Protein AF-A0A7W2MLP8-F1 (afdb_monomer_lite)

Sequence (249 aa):
MSGKGMLGFAVLVLILAALSYGAYFGLFLDLPLSDDPNSWGQLGSFMGGVLGPFFSLISIALLIKSLTLQNKANVNMFNELERNKKGDVVRRFDSKFFNLIDSQKVSFANFSLDFTFDEGGIETFKSSKAISSLEDVLSSLDGLDNAKNYKGELIKRLDDDDDIFSLVRVFYVIVKLICDAFPDDDEEHSKLRKEYIVTLVNFTDYSMVRLMLITMRYGNYASSRYLNGNKDFKEVMKDLKLQDYYDSI

Foldseek 3Di:
DPPVVVVVVVVVVVVVVVVVVCCCCVPVVVDDDDPDVVVVVVVCVVCCVVVVVVVVVVVVVVVVVVVVVVVVVVVVVVVVVVVVVVVVLVVVLVVVLVVLLVVLVVLLQAFWWWDQDPVRDIDIDGRLRRLVVLVVVLVVLPPDDPSLQVNLVVVVVRCPVVRLVVSLVSLLVSLVSLCVSQDPPDPVSLVSSLVSLLVSCVSDDVSSVLSLLSCLRRNDDPSSVVCVVDPSNVVSCVVVVVVVVSVVD

pLDDT: mean 88.23, std 8.82, range [50.88, 97.5]

Structure (mmCIF, N/CA/C/O backbone):
data_AF-A0A7W2MLP8-F1
#
_entry.id   AF-A0A7W2MLP8-F1
#
loop_
_atom_site.group_PDB
_atom_site.id
_atom_site.type_symbol
_atom_site.label_atom_id
_atom_site.label_alt_id
_atom_site.label_comp_id
_atom_site.label_asym_id
_atom_site.label_entity_id
_atom_site.label_seq_id
_atom_site.pdbx_PDB_ins_code
_atom_site.Cartn_x
_atom_site.Cartn_y
_atom_site.Cartn_z
_atom_site.occupancy
_atom_site.B_iso_or_equiv
_atom_site.auth_seq_id
_atom_site.auth_comp_id
_atom_site.auth_asym_id
_atom_site.auth_atom_id
_atom_site.pdbx_PDB_model_num
ATOM 1 N N . MET A 1 1 ? 30.257 23.133 -36.250 1.00 51.16 1 MET A N 1
ATOM 2 C CA . MET A 1 1 ? 30.007 23.559 -37.647 1.00 51.16 1 MET A CA 1
ATOM 3 C C . MET A 1 1 ? 28.616 23.095 -38.042 1.00 51.16 1 MET A C 1
ATOM 5 O O . MET A 1 1 ? 28.366 21.900 -38.005 1.00 51.16 1 MET A O 1
ATOM 9 N N . SER A 1 2 ? 27.696 24.019 -38.336 1.00 50.88 2 SER A N 1
ATOM 10 C CA . SER A 1 2 ? 26.355 23.675 -38.837 1.00 50.88 2 SER A CA 1
ATOM 11 C C . SER A 1 2 ? 26.481 22.861 -40.131 1.00 50.88 2 SER A C 1
ATOM 13 O O . SER A 1 2 ? 27.337 23.184 -40.956 1.00 50.88 2 SER A O 1
ATOM 15 N N . GLY A 1 3 ? 25.653 21.828 -40.325 1.00 61.09 3 GLY A N 1
ATOM 16 C CA . GLY A 1 3 ? 25.738 20.920 -41.482 1.00 61.09 3 GLY A CA 1
ATOM 17 C C . GLY A 1 3 ? 25.746 21.633 -42.843 1.00 61.09 3 GLY A C 1
ATOM 18 O O . GLY A 1 3 ? 26.357 21.149 -43.790 1.00 61.09 3 GLY A O 1
ATOM 19 N N . LYS A 1 4 ? 25.175 22.843 -42.918 1.00 65.00 4 LYS A N 1
ATOM 20 C CA . LYS A 1 4 ? 25.196 23.705 -44.112 1.00 65.00 4 LYS A CA 1
ATOM 21 C C . LYS A 1 4 ? 26.592 24.258 -44.445 1.00 65.00 4 LYS A C 1
ATOM 23 O O . LYS A 1 4 ? 26.939 24.365 -45.616 1.00 65.00 4 LYS A O 1
ATOM 28 N N . GLY A 1 5 ? 27.409 24.569 -43.436 1.00 75.69 5 GLY A N 1
ATOM 29 C CA . GLY A 1 5 ? 28.768 25.092 -43.629 1.00 75.69 5 GLY A CA 1
ATOM 30 C C . GLY A 1 5 ? 29.756 24.03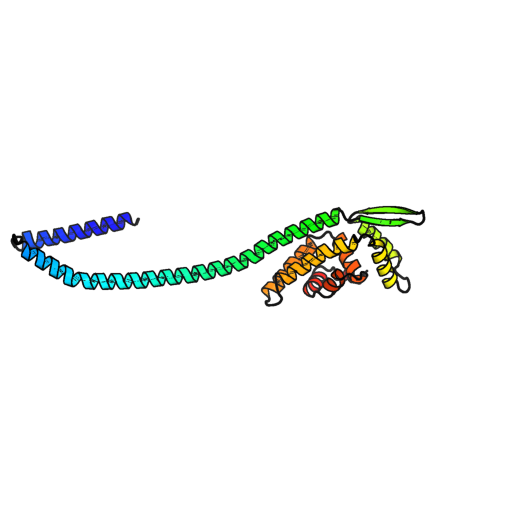3 -44.125 1.00 75.69 5 GLY A C 1
ATOM 31 O O . GLY A 1 5 ? 30.642 24.335 -44.917 1.00 75.69 5 GLY A O 1
ATOM 32 N N . MET A 1 6 ? 29.572 22.775 -43.713 1.00 69.94 6 MET A N 1
ATOM 33 C CA . MET A 1 6 ? 30.415 21.657 -44.154 1.00 69.94 6 MET A CA 1
ATOM 34 C C . MET A 1 6 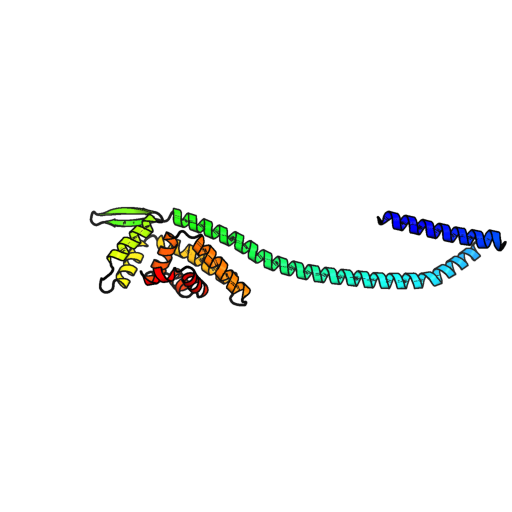? 30.150 21.287 -45.621 1.00 69.94 6 MET A C 1
ATOM 36 O O . MET A 1 6 ? 31.080 20.997 -46.368 1.00 69.94 6 MET A O 1
ATOM 40 N N . LEU A 1 7 ? 28.886 21.376 -46.044 1.00 75.94 7 LEU A N 1
ATOM 41 C CA . LEU A 1 7 ? 28.459 21.127 -47.422 1.00 75.94 7 LEU A CA 1
ATOM 42 C C . LEU A 1 7 ? 28.971 22.216 -48.378 1.00 75.94 7 LEU A C 1
ATOM 44 O O . LEU A 1 7 ? 29.514 21.898 -49.432 1.00 75.94 7 LEU A O 1
ATOM 48 N N . GLY A 1 8 ? 28.889 23.491 -47.973 1.00 85.25 8 GLY A N 1
ATOM 49 C CA . GLY A 1 8 ? 29.453 24.605 -48.745 1.00 85.25 8 GLY A CA 1
ATOM 50 C C . GLY A 1 8 ? 30.971 24.501 -48.928 1.00 85.25 8 GLY A C 1
ATOM 51 O O . GLY A 1 8 ? 31.475 24.714 -50.028 1.00 85.25 8 GLY A O 1
ATOM 52 N N . PHE A 1 9 ? 31.696 24.096 -47.880 1.00 83.81 9 PHE A N 1
ATOM 53 C CA . PHE A 1 9 ? 33.140 23.865 -47.956 1.00 83.81 9 PHE A CA 1
ATOM 54 C C . PHE A 1 9 ? 33.500 22.713 -48.908 1.00 83.81 9 PHE A C 1
ATOM 56 O O . PHE A 1 9 ? 34.403 22.857 -49.727 1.00 83.81 9 PHE A O 1
ATOM 63 N N . ALA A 1 10 ? 32.767 21.595 -48.860 1.00 81.19 10 ALA A N 1
ATOM 64 C CA . ALA A 1 10 ? 33.003 20.460 -49.754 1.00 81.19 10 ALA A CA 1
ATOM 65 C C . ALA A 1 10 ? 32.805 20.827 -51.236 1.00 81.19 10 ALA A C 1
ATOM 67 O O . ALA A 1 10 ? 33.620 20.455 -52.079 1.00 81.19 10 ALA A O 1
ATOM 68 N N . VAL A 1 11 ? 31.763 21.603 -51.552 1.00 85.69 11 VAL A N 1
ATOM 69 C CA . VAL A 1 11 ? 31.502 22.084 -52.920 1.00 85.69 11 VAL A CA 1
ATOM 70 C C . VAL A 1 11 ? 32.612 23.021 -53.400 1.00 85.69 11 VAL A C 1
ATOM 72 O O . VAL A 1 11 ? 33.088 22.873 -54.523 1.00 85.69 11 VAL A O 1
ATOM 75 N N . LEU A 1 12 ? 33.075 23.938 -52.545 1.00 88.12 12 LEU A N 1
ATOM 76 C CA . LEU A 1 12 ? 34.184 24.839 -52.867 1.00 88.12 12 LEU A CA 1
ATOM 77 C C . LEU A 1 12 ? 35.463 24.058 -53.212 1.00 88.12 12 LEU A C 1
ATOM 79 O O . LEU A 1 12 ? 36.111 24.351 -54.214 1.00 88.12 12 LEU A O 1
ATOM 83 N N . VAL A 1 13 ? 35.804 23.044 -52.411 1.00 85.62 13 VAL A N 1
ATOM 84 C CA . VAL A 1 13 ? 36.987 22.197 -52.639 1.00 85.62 13 VAL A CA 1
ATOM 85 C C . VAL A 1 13 ? 36.876 21.427 -53.957 1.00 85.62 13 VAL A C 1
ATOM 87 O O . VAL A 1 13 ? 37.851 21.367 -54.703 1.00 85.62 13 VAL A O 1
ATOM 90 N N . LEU A 1 14 ? 35.697 20.888 -54.285 1.00 83.75 14 LEU A N 1
ATOM 91 C CA . LEU A 1 14 ? 35.470 20.187 -55.555 1.00 83.75 14 LEU A CA 1
ATOM 92 C C . LEU A 1 14 ? 35.625 21.115 -56.767 1.00 83.75 14 LEU A C 1
ATOM 94 O O . LEU A 1 14 ? 36.260 20.734 -57.749 1.00 83.75 14 LEU A O 1
ATOM 98 N N . ILE A 1 15 ? 35.095 22.339 -56.688 1.00 85.25 15 ILE A N 1
ATOM 99 C CA . ILE A 1 15 ? 35.231 23.346 -57.751 1.00 85.25 15 ILE A CA 1
ATOM 100 C C . ILE A 1 15 ? 36.699 23.741 -57.928 1.00 85.25 15 ILE A C 1
ATOM 102 O O . ILE A 1 15 ? 37.191 23.780 -59.053 1.00 85.25 15 ILE A O 1
ATOM 106 N N . LEU A 1 16 ? 37.419 23.987 -56.832 1.00 85.12 16 LEU A N 1
ATOM 107 C CA . LEU A 1 16 ? 38.841 24.332 -56.880 1.00 85.12 16 LEU A CA 1
ATOM 108 C C . LEU A 1 16 ? 39.693 23.195 -57.454 1.00 85.12 16 LEU A C 1
ATOM 110 O O . LEU A 1 16 ? 40.591 23.460 -58.248 1.00 85.12 16 LEU A O 1
ATOM 114 N N . ALA A 1 17 ? 39.396 21.941 -57.109 1.00 80.25 17 ALA A N 1
ATOM 115 C CA . ALA A 1 17 ? 40.080 20.780 -57.674 1.00 80.25 17 ALA A CA 1
ATOM 116 C C . ALA A 1 17 ? 39.825 20.647 -59.185 1.00 80.25 17 ALA A C 1
ATOM 118 O O . ALA A 1 17 ? 40.768 20.451 -59.950 1.00 80.25 17 ALA A O 1
ATOM 119 N N . ALA A 1 18 ? 38.575 20.821 -59.628 1.00 79.44 18 ALA A N 1
ATOM 120 C CA . ALA A 1 18 ? 38.218 20.791 -61.045 1.00 79.44 18 ALA A CA 1
ATOM 121 C C . ALA A 1 18 ? 38.888 21.929 -61.835 1.00 79.44 18 ALA A C 1
ATOM 123 O O . ALA A 1 18 ? 39.435 21.693 -62.911 1.00 79.44 18 ALA A O 1
ATOM 124 N N . LEU A 1 19 ? 38.909 23.145 -61.280 1.00 81.19 19 LEU A N 1
ATOM 125 C CA . LEU A 1 19 ? 39.582 24.301 -61.879 1.00 81.19 19 LEU A CA 1
ATOM 126 C C . LEU A 1 19 ? 41.101 24.125 -61.921 1.00 81.19 19 LEU A C 1
ATOM 128 O O . LEU A 1 19 ? 41.719 24.453 -62.926 1.00 81.19 19 LEU A O 1
ATOM 132 N N . SER A 1 20 ? 41.706 23.585 -60.861 1.00 77.94 20 SER A N 1
ATOM 133 C CA . SER A 1 20 ? 43.145 23.312 -60.817 1.00 77.94 20 SER A CA 1
ATOM 134 C C . SER A 1 20 ? 43.549 22.257 -61.845 1.00 77.94 20 SER A C 1
ATOM 136 O O . SER A 1 20 ? 44.570 22.426 -62.508 1.00 77.94 20 SER A O 1
ATOM 138 N N . TYR A 1 21 ? 42.741 21.208 -62.015 1.00 76.88 21 TYR A N 1
ATOM 139 C CA . TYR A 1 21 ? 42.952 20.197 -63.048 1.00 76.88 21 TYR A CA 1
ATOM 140 C C . TYR A 1 21 ? 42.791 20.804 -64.449 1.00 76.88 21 TYR A C 1
ATOM 142 O O . TYR A 1 21 ? 43.685 20.679 -65.280 1.00 76.88 21 TYR A O 1
ATOM 150 N N . GLY A 1 22 ? 41.713 21.557 -64.691 1.00 73.00 22 GLY A N 1
ATOM 151 C CA . GLY A 1 22 ? 41.496 22.252 -65.964 1.00 73.00 22 GLY A CA 1
ATOM 152 C C . GLY A 1 22 ? 42.619 23.234 -66.317 1.00 73.00 22 GLY A C 1
ATOM 153 O O . GLY A 1 22 ? 43.086 23.251 -67.452 1.00 73.00 22 GLY A O 1
ATOM 154 N N . ALA A 1 23 ? 43.113 23.999 -65.341 1.00 74.94 23 ALA A N 1
ATOM 155 C CA . ALA A 1 23 ? 44.219 24.935 -65.530 1.00 74.94 23 ALA A CA 1
ATOM 156 C C . ALA A 1 23 ? 45.550 24.221 -65.813 1.00 74.94 23 ALA A C 1
ATOM 158 O O . ALA A 1 23 ? 46.303 24.665 -66.673 1.00 74.94 23 ALA A O 1
ATOM 159 N N . TYR A 1 24 ? 45.843 23.110 -65.133 1.00 76.25 24 TYR A N 1
ATOM 160 C CA . TYR A 1 24 ? 47.079 22.354 -65.349 1.00 76.25 24 TYR A CA 1
ATOM 161 C C . TYR A 1 24 ? 47.123 21.705 -66.741 1.00 76.25 24 TYR A C 1
ATOM 163 O O . TYR A 1 24 ? 48.115 21.832 -67.455 1.00 76.25 24 TYR A O 1
ATOM 171 N N . PHE A 1 25 ? 46.031 21.069 -67.166 1.00 68.94 25 PHE A N 1
ATOM 172 C CA . PHE A 1 25 ? 45.967 20.424 -68.480 1.00 68.94 25 PHE A CA 1
ATOM 173 C C . PHE A 1 25 ? 45.823 21.426 -69.637 1.00 68.94 25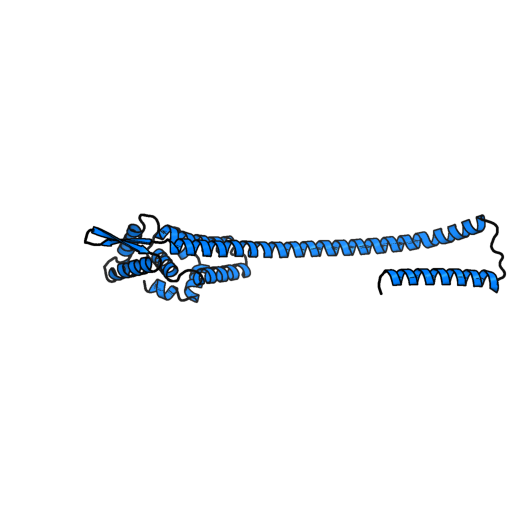 PHE A C 1
ATOM 175 O O . PHE A 1 25 ? 46.367 21.178 -70.709 1.00 68.94 25 PHE A O 1
ATOM 182 N N . GLY A 1 26 ? 45.152 22.561 -69.415 1.00 68.06 26 GLY A N 1
ATOM 183 C CA . GLY A 1 26 ? 44.952 23.592 -70.436 1.00 68.06 26 GLY A CA 1
ATOM 184 C C . GLY A 1 26 ? 46.109 24.583 -70.592 1.00 68.06 26 GLY A C 1
ATOM 185 O O . GLY A 1 26 ? 46.433 24.941 -71.714 1.00 68.06 26 GLY A O 1
ATOM 186 N N . LEU A 1 27 ? 46.740 25.036 -69.498 1.00 65.44 27 LEU A N 1
ATOM 187 C CA . LEU A 1 27 ? 47.777 26.083 -69.553 1.00 65.44 27 LEU A CA 1
ATOM 188 C C . LEU A 1 27 ? 49.210 25.540 -69.558 1.00 65.44 27 LEU A C 1
ATOM 190 O O . LEU A 1 27 ? 50.091 26.185 -70.114 1.00 65.44 27 LEU A O 1
ATOM 194 N N . PHE A 1 28 ? 49.469 24.401 -68.905 1.00 65.62 28 PHE A N 1
ATOM 195 C CA . PHE A 1 28 ? 50.832 23.861 -68.768 1.00 65.62 28 PHE A CA 1
ATOM 196 C C . PHE A 1 28 ? 51.158 22.740 -69.760 1.00 65.62 28 PHE A C 1
ATOM 198 O O . PHE A 1 28 ? 52.331 22.532 -70.059 1.00 65.62 28 PHE A O 1
ATOM 205 N N . LEU A 1 29 ? 50.151 22.012 -70.249 1.00 66.88 29 LEU A N 1
ATOM 206 C CA . LEU A 1 29 ? 50.327 20.873 -71.161 1.00 66.88 29 LEU A CA 1
ATOM 207 C C . LEU A 1 29 ? 49.892 21.167 -72.608 1.00 66.88 29 LEU A C 1
ATOM 209 O O . LEU A 1 29 ? 50.099 20.311 -73.463 1.00 66.88 29 LEU A O 1
ATOM 213 N N . ASP A 1 30 ? 49.321 22.352 -72.870 1.00 65.88 30 ASP A N 1
ATOM 214 C CA . ASP A 1 30 ? 48.886 22.848 -74.193 1.00 65.88 30 ASP A CA 1
ATOM 215 C C . ASP A 1 30 ? 48.011 21.845 -74.980 1.00 65.88 30 ASP A C 1
ATOM 217 O O . ASP A 1 30 ? 48.004 21.786 -76.211 1.00 65.88 30 ASP A O 1
ATOM 221 N N . LEU A 1 31 ? 47.272 21.005 -74.250 1.00 63.44 31 LEU A N 1
ATOM 222 C CA . LEU A 1 31 ? 46.378 20.009 -74.825 1.00 63.44 31 LEU A CA 1
ATOM 223 C C . LEU A 1 31 ? 45.076 20.703 -75.251 1.00 63.44 31 LEU A C 1
ATOM 225 O O . LEU A 1 31 ? 44.407 21.297 -74.398 1.00 63.44 31 LEU A O 1
ATOM 229 N N . PRO A 1 32 ? 44.665 20.620 -76.531 1.00 65.00 32 PRO A N 1
ATOM 230 C CA . PRO A 1 32 ? 43.378 21.159 -76.945 1.00 65.00 32 PRO A CA 1
ATOM 231 C C . PRO A 1 32 ? 42.256 20.413 -76.214 1.00 65.00 32 PRO A C 1
ATOM 233 O O . PRO A 1 32 ? 42.283 19.182 -76.109 1.00 65.00 32 PRO A O 1
ATOM 236 N N . LEU A 1 33 ? 41.251 21.146 -75.715 1.00 66.50 33 LEU A N 1
ATOM 237 C CA . LEU A 1 33 ? 40.004 20.509 -75.294 1.00 66.50 33 LEU A CA 1
ATOM 238 C C . LEU A 1 33 ? 39.459 19.732 -76.494 1.00 66.50 33 LEU A C 1
ATOM 240 O O . LEU A 1 33 ? 39.375 20.267 -77.595 1.00 66.50 33 LEU A O 1
ATOM 244 N N . SER A 1 34 ? 39.132 18.455 -76.294 1.00 69.62 34 SER A N 1
ATOM 245 C CA . SER A 1 34 ? 38.610 17.644 -77.389 1.00 69.62 34 SER A CA 1
ATOM 246 C C . SER A 1 34 ? 37.270 18.220 -77.849 1.00 69.62 34 SER A C 1
ATOM 248 O O . SER A 1 34 ? 36.322 18.259 -77.064 1.00 69.62 34 SER A O 1
ATOM 250 N N . ASP A 1 35 ? 37.198 18.642 -79.112 1.00 68.31 35 ASP A N 1
ATOM 251 C CA . ASP A 1 35 ? 35.956 19.075 -79.768 1.00 68.31 35 ASP A CA 1
ATOM 252 C C . ASP A 1 35 ? 35.032 17.891 -80.104 1.00 68.31 35 ASP A C 1
ATOM 254 O O . ASP A 1 35 ? 33.885 18.095 -80.497 1.00 68.31 35 ASP A O 1
ATOM 258 N N . ASP A 1 36 ? 35.519 16.651 -79.950 1.00 74.44 36 ASP A N 1
ATOM 259 C CA . ASP A 1 36 ? 34.751 15.428 -80.171 1.00 74.44 36 ASP A CA 1
ATOM 260 C C . ASP A 1 36 ? 34.000 15.021 -78.886 1.00 74.44 36 ASP A C 1
ATOM 262 O O . ASP A 1 36 ? 34.625 14.598 -77.901 1.00 74.44 36 ASP A O 1
ATOM 266 N N . PRO A 1 37 ? 32.653 15.082 -78.876 1.00 74.06 37 PRO A N 1
ATOM 267 C CA . PRO A 1 37 ? 31.839 14.641 -77.745 1.00 74.06 37 PRO A CA 1
ATOM 268 C C . PRO A 1 37 ? 32.092 13.181 -77.337 1.00 74.06 37 PRO A C 1
ATOM 270 O O . PRO A 1 37 ? 31.862 12.817 -76.181 1.00 74.06 37 PRO A O 1
ATOM 273 N N . ASN A 1 38 ? 32.584 12.337 -78.250 1.00 77.12 38 ASN A N 1
ATOM 274 C CA . ASN A 1 38 ? 32.863 10.928 -77.983 1.00 77.12 38 ASN A CA 1
ATOM 275 C C . ASN A 1 38 ? 34.019 10.738 -76.981 1.00 77.12 38 ASN A C 1
ATOM 277 O O . ASN A 1 38 ? 33.941 9.879 -76.102 1.00 77.12 38 ASN A O 1
ATOM 281 N N . SER A 1 39 ? 35.052 11.585 -77.038 1.00 76.38 39 SER A N 1
ATOM 282 C CA . SER A 1 39 ? 36.181 11.567 -76.090 1.00 76.38 39 SER A CA 1
ATOM 283 C C . SER A 1 39 ? 35.729 11.878 -74.660 1.00 76.38 39 SER A C 1
ATOM 285 O O . SER A 1 39 ? 36.145 11.222 -73.703 1.00 76.38 39 SER A O 1
ATOM 287 N N . TRP A 1 40 ? 34.807 12.833 -74.510 1.00 78.44 40 TRP A N 1
ATOM 288 C CA . TRP A 1 40 ? 34.178 13.154 -73.226 1.00 78.44 40 TRP A CA 1
ATOM 289 C C . TRP A 1 40 ? 33.262 12.031 -72.736 1.00 78.44 40 TRP A C 1
ATOM 291 O O . TRP A 1 40 ? 33.258 11.714 -71.544 1.00 78.44 40 TRP A O 1
ATOM 301 N N . GLY A 1 41 ? 32.545 11.373 -73.652 1.00 76.19 41 GLY A N 1
ATOM 302 C CA . GLY A 1 41 ? 31.772 10.164 -73.362 1.00 76.19 41 GLY A CA 1
ATOM 303 C C . GLY A 1 41 ? 32.638 9.015 -72.834 1.00 76.19 41 GLY A C 1
ATOM 304 O O . GLY A 1 41 ? 32.256 8.346 -71.871 1.00 76.19 41 GLY A O 1
ATOM 305 N N . GLN A 1 42 ? 33.834 8.815 -73.394 1.00 79.69 42 GLN A N 1
ATOM 306 C CA . GLN A 1 42 ? 34.787 7.791 -72.947 1.00 79.69 42 GLN A CA 1
ATOM 307 C C . GLN A 1 42 ? 35.405 8.116 -71.583 1.00 79.69 42 GLN A C 1
ATOM 309 O O . GLN A 1 42 ? 35.465 7.235 -70.724 1.00 79.69 42 GLN A O 1
ATOM 314 N N . LEU A 1 43 ? 35.791 9.373 -71.338 1.00 79.19 43 LEU A N 1
ATOM 315 C CA . LEU A 1 43 ? 36.271 9.815 -70.024 1.00 79.19 43 LEU A CA 1
ATOM 316 C C . LEU A 1 43 ? 35.191 9.633 -68.950 1.00 79.19 43 LEU A C 1
ATOM 318 O O . LEU A 1 43 ? 35.461 9.079 -67.884 1.00 79.19 43 LEU A O 1
ATOM 322 N N . GLY A 1 44 ? 33.957 10.049 -69.245 1.00 76.88 44 GLY A N 1
ATOM 323 C CA . GLY A 1 44 ? 32.807 9.841 -68.366 1.00 76.88 44 GLY A CA 1
ATOM 324 C C . GLY A 1 44 ? 32.533 8.359 -68.106 1.00 76.88 44 GLY A C 1
ATOM 325 O O . GLY A 1 44 ? 32.252 7.982 -66.970 1.00 76.88 44 GLY A O 1
ATOM 326 N N . SER A 1 45 ? 32.695 7.507 -69.121 1.00 77.81 45 SER A N 1
ATOM 327 C CA . SER A 1 45 ? 32.540 6.051 -68.994 1.00 77.81 45 SER A CA 1
ATOM 328 C C . SER A 1 45 ? 33.642 5.415 -68.144 1.00 77.81 45 SER A C 1
ATOM 330 O O . SER A 1 45 ? 33.347 4.557 -67.316 1.00 77.81 45 SER A O 1
ATOM 332 N N . PHE A 1 46 ? 34.897 5.855 -68.278 1.00 79.50 46 PHE A N 1
ATOM 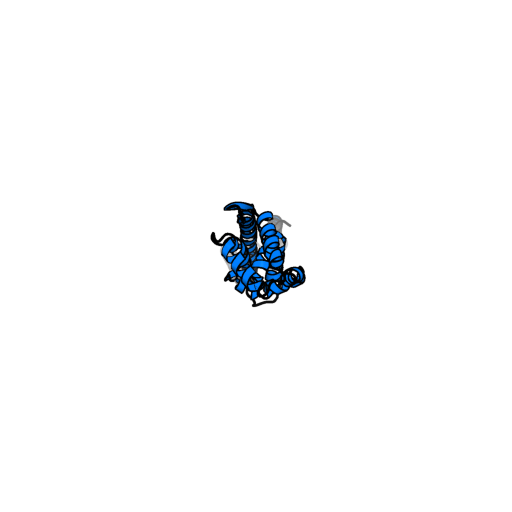333 C CA . PHE A 1 46 ? 36.010 5.398 -67.439 1.00 79.50 46 PHE A CA 1
ATOM 334 C C . PHE A 1 46 ? 35.831 5.833 -65.980 1.00 79.50 46 PHE A C 1
ATOM 336 O O . PHE A 1 46 ? 35.877 5.006 -65.068 1.00 79.50 46 PHE A O 1
ATOM 343 N N . MET A 1 47 ? 35.546 7.118 -65.758 1.00 77.31 47 MET A N 1
ATOM 344 C CA . MET A 1 47 ? 35.287 7.663 -64.426 1.00 77.31 47 MET A CA 1
ATOM 345 C C . MET A 1 47 ? 34.070 6.995 -63.782 1.00 77.31 47 MET A C 1
ATOM 347 O O . MET A 1 47 ? 34.139 6.599 -62.623 1.00 77.31 47 MET A O 1
ATOM 351 N N . GLY A 1 48 ? 32.981 6.797 -64.528 1.00 76.25 48 GLY A N 1
ATOM 352 C CA . GLY A 1 48 ? 31.792 6.083 -64.061 1.00 76.25 48 GLY A CA 1
ATOM 353 C C . GLY A 1 48 ? 32.053 4.602 -63.773 1.00 76.25 48 GLY A C 1
ATOM 354 O O . GLY A 1 48 ? 31.572 4.083 -62.767 1.00 76.25 48 GLY A O 1
ATOM 355 N N . GLY A 1 49 ? 32.862 3.936 -64.600 1.00 78.44 49 GLY A N 1
ATOM 356 C CA . GLY A 1 49 ? 33.233 2.529 -64.442 1.00 78.44 49 GLY A CA 1
ATOM 357 C C . GLY A 1 49 ? 34.135 2.257 -63.236 1.00 78.44 49 GLY A C 1
ATOM 358 O O . GLY A 1 49 ? 34.014 1.204 -62.618 1.00 78.44 49 GLY A O 1
ATOM 359 N N . VAL A 1 50 ? 34.996 3.209 -62.860 1.00 80.62 50 VAL A N 1
ATOM 360 C CA . VAL A 1 50 ? 35.875 3.097 -61.680 1.00 80.62 50 VAL A CA 1
ATOM 361 C C . VAL A 1 50 ? 35.186 3.611 -60.412 1.00 80.62 50 VAL A C 1
ATOM 363 O O . VAL A 1 50 ? 35.226 2.955 -59.369 1.00 80.62 50 VAL A O 1
ATOM 366 N N . LEU A 1 51 ? 34.519 4.767 -60.482 1.00 81.19 51 LEU A N 1
ATOM 367 C CA . LEU A 1 51 ? 33.871 5.380 -59.320 1.00 81.19 51 LEU A CA 1
ATOM 368 C C . LEU A 1 51 ? 32.570 4.678 -58.929 1.00 81.19 51 LEU A C 1
ATOM 370 O O . LEU A 1 51 ? 32.253 4.631 -57.743 1.00 81.19 51 LEU A O 1
ATOM 374 N N . GLY A 1 52 ? 31.825 4.110 -59.881 1.00 83.19 52 GLY A N 1
ATOM 375 C CA . GLY A 1 52 ? 30.573 3.398 -59.614 1.00 83.19 52 GLY A CA 1
ATOM 376 C C . GLY A 1 52 ? 30.741 2.268 -58.590 1.00 83.19 52 GLY A C 1
ATOM 377 O O . GLY A 1 52 ? 30.089 2.306 -57.542 1.00 83.19 52 GLY A O 1
ATOM 378 N N . PRO A 1 53 ? 31.657 1.306 -58.815 1.00 87.25 53 PRO A N 1
ATOM 379 C CA . PRO A 1 53 ? 31.972 0.262 -57.843 1.00 87.25 53 PRO A CA 1
ATOM 380 C C . PRO A 1 53 ? 32.434 0.817 -56.488 1.00 87.25 53 PRO A C 1
ATOM 382 O O . PRO A 1 53 ? 31.967 0.350 -55.447 1.00 87.25 53 PRO A O 1
ATOM 385 N N . PHE A 1 54 ? 33.273 1.857 -56.475 1.00 82.50 54 PHE A N 1
ATOM 386 C CA . PHE A 1 54 ? 33.758 2.476 -55.237 1.00 82.50 54 PHE A CA 1
ATOM 387 C C . PHE A 1 54 ? 32.623 3.107 -54.410 1.00 82.50 54 PHE A C 1
ATOM 389 O O . PHE A 1 54 ? 32.491 2.835 -53.213 1.00 82.50 54 PHE A O 1
ATOM 396 N N . PHE A 1 55 ? 31.743 3.885 -55.045 1.00 85.00 55 PHE A N 1
ATOM 397 C CA . PHE A 1 55 ? 30.568 4.458 -54.387 1.00 85.00 55 PHE A CA 1
ATOM 398 C C . PHE A 1 55 ? 29.555 3.393 -53.971 1.00 85.00 55 PHE A C 1
ATOM 400 O O . PHE A 1 55 ? 28.930 3.538 -52.919 1.00 85.00 55 PHE A O 1
ATOM 407 N N . SER A 1 56 ? 29.411 2.308 -54.738 1.00 86.50 56 SER A N 1
ATOM 408 C CA . SER A 1 56 ? 28.543 1.187 -54.363 1.00 86.50 56 SER A CA 1
ATOM 409 C C . SER A 1 56 ? 29.024 0.507 -53.075 1.00 86.50 56 SER A C 1
ATOM 411 O O . SER A 1 56 ? 28.221 0.264 -52.176 1.00 86.50 56 SER A O 1
ATOM 413 N N . LEU A 1 57 ? 30.340 0.314 -52.917 1.00 88.69 57 LEU A N 1
ATOM 414 C CA . LEU A 1 57 ? 30.931 -0.264 -51.711 1.00 88.69 57 LEU A CA 1
ATOM 415 C C . LEU A 1 57 ? 30.724 0.646 -50.494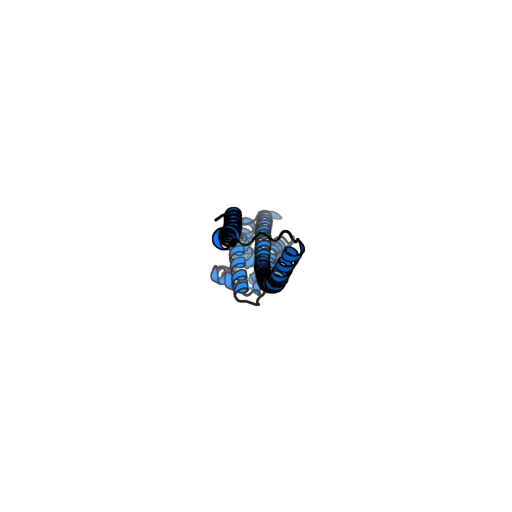 1.00 88.69 57 LEU A C 1
ATOM 417 O O . LEU A 1 57 ? 30.302 0.177 -49.436 1.00 88.69 57 LEU A O 1
ATOM 421 N N . ILE A 1 58 ? 30.964 1.953 -50.650 1.00 90.19 58 ILE A N 1
ATOM 422 C CA . ILE A 1 58 ? 30.703 2.943 -49.594 1.00 90.19 58 ILE A CA 1
ATOM 423 C C . ILE A 1 58 ? 29.219 2.947 -49.221 1.00 90.19 58 ILE A C 1
ATOM 425 O O . ILE A 1 58 ? 28.886 2.962 -48.039 1.00 90.19 58 ILE A O 1
ATOM 429 N N . SER A 1 59 ? 28.328 2.892 -50.211 1.00 93.56 59 SER A N 1
ATOM 430 C CA . SER A 1 59 ? 26.880 2.877 -49.987 1.00 93.56 59 SER A CA 1
ATOM 431 C C . SER A 1 59 ? 26.454 1.654 -49.181 1.00 93.56 59 SER A C 1
ATOM 433 O O . SER A 1 59 ? 25.720 1.795 -48.206 1.00 93.56 59 SER A O 1
ATOM 435 N N . ILE A 1 60 ? 26.971 0.468 -49.518 1.00 94.88 60 ILE A N 1
ATOM 436 C CA . ILE A 1 60 ? 26.717 -0.766 -48.763 1.00 94.88 60 ILE A CA 1
ATOM 437 C C . ILE A 1 60 ? 27.267 -0.644 -47.335 1.00 94.88 60 ILE A C 1
ATOM 439 O O . ILE A 1 60 ? 26.554 -0.952 -46.383 1.00 94.88 60 ILE A O 1
ATOM 443 N N . ALA A 1 61 ? 28.491 -0.139 -47.154 1.00 92.75 61 ALA A N 1
ATOM 444 C CA . ALA A 1 61 ? 29.084 0.046 -45.827 1.00 92.75 61 ALA A CA 1
ATOM 445 C C . ALA A 1 61 ? 28.274 1.024 -44.953 1.00 92.75 61 ALA A C 1
ATOM 447 O O . ALA A 1 61 ? 28.033 0.762 -43.771 1.00 92.75 61 ALA A O 1
ATOM 448 N N . LEU A 1 62 ? 27.808 2.134 -45.534 1.00 92.94 62 LEU A N 1
ATOM 449 C CA . LEU A 1 62 ? 26.938 3.098 -44.860 1.00 92.94 62 LEU A CA 1
ATOM 450 C C . LEU A 1 62 ? 25.574 2.494 -44.526 1.00 92.94 62 LEU A C 1
ATOM 452 O O . LEU A 1 62 ? 25.059 2.735 -43.434 1.00 92.94 62 LEU A O 1
ATOM 456 N N . LEU A 1 63 ? 25.011 1.683 -45.421 1.00 95.62 63 LEU A N 1
ATOM 457 C CA . LEU A 1 63 ?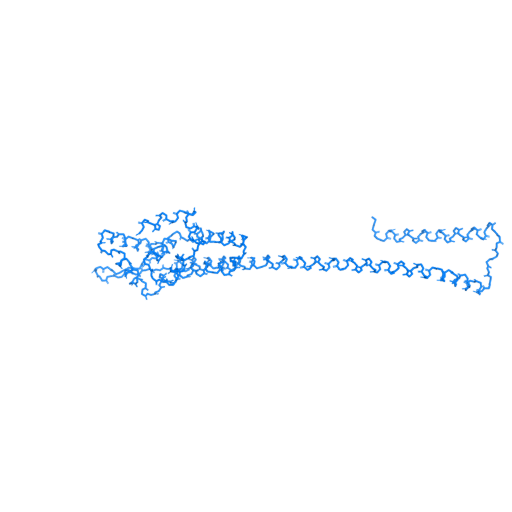 23.739 0.999 -45.204 1.00 95.62 63 LEU A CA 1
ATOM 458 C C . LEU A 1 63 ? 23.849 -0.023 -44.069 1.00 95.62 63 LEU A C 1
ATOM 460 O O . LEU A 1 63 ? 23.012 -0.011 -43.169 1.00 95.62 63 LEU A O 1
ATOM 464 N N . ILE A 1 64 ? 24.915 -0.827 -44.037 1.00 95.12 64 ILE A N 1
ATOM 465 C CA . ILE A 1 64 ? 25.200 -1.761 -42.935 1.00 95.12 64 ILE A CA 1
ATOM 466 C C . ILE A 1 64 ? 25.334 -1.001 -41.610 1.00 95.12 64 ILE A C 1
ATOM 468 O O . ILE A 1 64 ? 24.738 -1.391 -40.601 1.00 95.12 64 ILE A O 1
ATOM 472 N N . LYS A 1 65 ? 26.076 0.116 -41.596 1.00 94.62 65 LYS A N 1
ATOM 473 C CA . LYS A 1 65 ? 26.235 0.952 -40.396 1.00 94.62 65 LYS A CA 1
ATOM 474 C C . LYS A 1 65 ? 24.904 1.552 -39.939 1.00 94.62 65 LYS A C 1
ATOM 476 O O . LYS A 1 65 ? 24.614 1.541 -38.745 1.00 94.62 65 LYS A O 1
ATOM 481 N N . SER A 1 66 ? 24.096 2.044 -40.875 1.00 95.69 66 SER A N 1
ATOM 482 C CA . SER A 1 66 ? 22.758 2.578 -40.607 1.00 95.69 66 SER A CA 1
ATOM 483 C C . SER A 1 66 ? 21.850 1.507 -40.005 1.00 95.69 66 SER A C 1
ATOM 485 O O . SER A 1 66 ? 21.275 1.728 -38.943 1.00 95.69 66 SER A O 1
ATOM 487 N N . LEU A 1 67 ? 21.806 0.315 -40.607 1.00 96.12 67 LEU A N 1
ATOM 488 C CA . LEU A 1 67 ? 21.024 -0.817 -40.110 1.00 96.12 67 LEU A CA 1
ATOM 489 C C . LEU A 1 67 ? 21.461 -1.228 -38.699 1.00 96.12 67 LEU A C 1
ATOM 491 O O . LEU A 1 67 ? 20.631 -1.460 -37.826 1.00 96.12 67 LEU A O 1
ATOM 495 N N . THR A 1 68 ? 22.770 -1.254 -38.447 1.00 96.12 68 THR A N 1
ATOM 496 C CA . THR A 1 68 ? 23.321 -1.571 -37.122 1.00 96.12 68 THR A CA 1
ATOM 497 C C . THR A 1 68 ? 22.891 -0.544 -36.073 1.00 96.12 68 THR A C 1
ATOM 499 O O . THR A 1 68 ? 22.476 -0.916 -34.975 1.00 96.12 68 THR A O 1
ATOM 502 N N . LEU A 1 69 ? 22.949 0.751 -36.402 1.00 95.31 69 LEU A N 1
ATOM 503 C CA . LEU A 1 69 ? 22.501 1.824 -35.510 1.00 95.31 69 LEU A CA 1
ATOM 504 C C . LEU A 1 69 ? 20.994 1.755 -35.245 1.00 95.31 69 LEU A C 1
ATOM 506 O O . LEU A 1 69 ? 20.582 1.906 -34.097 1.00 95.31 69 LEU A O 1
ATOM 510 N N . GLN A 1 70 ? 20.191 1.482 -36.274 1.00 95.19 70 GLN A N 1
ATOM 511 C CA . GLN A 1 70 ? 18.742 1.311 -36.144 1.00 95.19 70 GLN A CA 1
ATOM 512 C C . GLN A 1 70 ? 18.397 0.117 -35.250 1.00 95.19 70 GLN A C 1
ATOM 514 O O . GLN A 1 70 ? 17.599 0.254 -34.327 1.00 95.19 70 GLN A O 1
ATOM 519 N N . ASN A 1 71 ? 19.059 -1.026 -35.446 1.00 96.75 71 ASN A N 1
ATOM 520 C CA . ASN A 1 71 ? 18.872 -2.200 -34.594 1.00 96.75 71 ASN A CA 1
ATOM 521 C C . ASN A 1 71 ? 19.222 -1.899 -33.133 1.00 96.75 71 ASN A C 1
ATOM 523 O O . ASN A 1 71 ? 18.460 -2.244 -32.232 1.00 96.75 71 ASN A O 1
ATOM 527 N N . LYS A 1 72 ? 20.336 -1.199 -32.887 1.00 96.81 72 LYS A N 1
ATOM 528 C CA . LYS A 1 72 ? 20.722 -0.786 -31.532 1.00 96.81 72 LYS A CA 1
ATOM 529 C C . LYS A 1 72 ? 19.697 0.164 -30.903 1.00 96.81 72 LYS A C 1
ATOM 531 O O . LYS A 1 72 ? 19.365 0.002 -29.732 1.00 96.81 72 LYS A O 1
ATOM 536 N N . ALA A 1 73 ? 19.187 1.130 -31.667 1.00 94.88 73 ALA A N 1
ATOM 537 C CA . ALA A 1 73 ? 18.149 2.046 -31.202 1.00 94.88 73 ALA A CA 1
ATOM 538 C C . ALA A 1 73 ? 16.854 1.301 -30.844 1.00 94.88 73 ALA A C 1
ATOM 540 O O . ALA A 1 73 ? 16.289 1.555 -29.785 1.00 94.88 73 ALA A O 1
ATOM 541 N N . ASN A 1 74 ? 16.438 0.330 -31.662 1.00 94.81 74 ASN A N 1
ATOM 542 C CA . ASN A 1 74 ? 15.256 -0.493 -31.399 1.00 94.81 74 ASN A CA 1
ATOM 543 C C . ASN A 1 74 ? 15.389 -1.308 -30.108 1.00 94.81 74 ASN A C 1
ATOM 545 O O . ASN A 1 74 ? 14.463 -1.327 -29.301 1.00 94.81 74 ASN A O 1
ATOM 549 N N . VAL A 1 75 ? 16.544 -1.946 -29.884 1.00 95.94 75 VAL A N 1
ATOM 550 C CA . VAL A 1 75 ? 16.810 -2.701 -28.646 1.00 95.94 75 VAL A CA 1
ATOM 551 C C . VAL A 1 75 ? 16.774 -1.780 -27.426 1.00 95.94 75 VAL A C 1
ATOM 553 O O . VAL A 1 75 ? 16.132 -2.101 -26.429 1.00 95.94 75 VAL A O 1
ATOM 556 N N . ASN A 1 76 ? 17.415 -0.613 -27.506 1.00 94.94 76 ASN A N 1
ATOM 557 C CA . ASN A 1 76 ? 17.390 0.357 -26.412 1.00 94.94 76 ASN A CA 1
ATOM 558 C C . ASN A 1 76 ? 15.966 0.848 -26.119 1.00 94.94 76 ASN A C 1
ATOM 560 O O . ASN A 1 76 ? 15.561 0.867 -24.961 1.00 94.94 76 ASN A O 1
ATOM 564 N N . MET A 1 77 ? 15.195 1.174 -27.159 1.00 94.31 77 MET A N 1
ATOM 565 C CA . MET A 1 77 ? 13.806 1.611 -27.026 1.00 94.31 77 MET A CA 1
ATOM 566 C C . MET A 1 77 ? 12.934 0.527 -26.386 1.00 94.31 77 MET A C 1
ATOM 568 O O . MET A 1 77 ? 12.115 0.827 -25.522 1.00 94.31 77 MET A O 1
ATOM 572 N N . PHE A 1 78 ? 13.131 -0.740 -26.757 1.00 93.06 78 PHE A N 1
ATOM 573 C CA . PHE A 1 78 ? 12.434 -1.859 -26.126 1.00 93.06 78 PHE A CA 1
ATOM 574 C C . PHE A 1 78 ? 12.751 -1.956 -24.625 1.00 93.06 78 PHE A C 1
ATOM 576 O O . PHE A 1 78 ? 11.835 -2.035 -23.808 1.00 93.06 78 PHE A O 1
ATOM 583 N N . ASN A 1 79 ? 14.030 -1.861 -24.253 1.00 93.56 79 ASN A N 1
ATOM 584 C CA . ASN A 1 79 ? 14.456 -1.897 -22.851 1.00 93.56 79 ASN A CA 1
ATOM 585 C C . ASN A 1 79 ? 13.901 -0.709 -22.041 1.00 93.56 79 ASN A C 1
ATOM 587 O O . ASN A 1 79 ? 13.509 -0.866 -20.884 1.00 93.56 79 ASN A O 1
ATOM 591 N N . GLU A 1 80 ? 13.847 0.487 -22.632 1.00 92.25 80 GLU A N 1
ATOM 592 C CA . GLU A 1 80 ? 13.240 1.670 -22.008 1.00 92.25 80 GLU A CA 1
ATOM 593 C C . GLU A 1 80 ? 11.728 1.517 -21.828 1.00 92.25 80 GLU A C 1
ATOM 595 O O . GLU A 1 80 ? 11.194 1.878 -20.779 1.00 92.25 80 GLU A O 1
ATOM 600 N N . LEU A 1 81 ? 11.029 0.950 -22.815 1.00 91.25 81 LEU A N 1
ATOM 601 C CA . LEU A 1 81 ? 9.601 0.652 -22.708 1.00 91.25 81 LEU A CA 1
ATOM 602 C C . LEU A 1 81 ? 9.315 -0.340 -21.581 1.00 91.25 81 LEU A C 1
ATOM 604 O O . LEU A 1 81 ? 8.348 -0.161 -20.846 1.00 91.25 81 LEU A O 1
ATOM 608 N N . GLU A 1 82 ? 10.144 -1.369 -21.419 1.00 88.62 82 GLU A N 1
ATOM 609 C CA . GLU A 1 82 ? 9.986 -2.341 -20.337 1.00 88.62 82 GLU A CA 1
ATOM 610 C C . GLU A 1 82 ? 10.178 -1.697 -18.957 1.00 88.62 82 GLU A C 1
ATOM 612 O O . GLU A 1 82 ? 9.355 -1.893 -18.060 1.00 88.62 82 GLU A O 1
ATOM 617 N N . ARG A 1 83 ? 11.201 -0.848 -18.801 1.00 86.94 83 ARG A N 1
ATOM 618 C CA . ARG A 1 83 ? 11.417 -0.067 -17.570 1.00 86.94 83 ARG A CA 1
ATOM 619 C C . ARG A 1 83 ? 10.257 0.884 -17.279 1.00 86.94 83 ARG A C 1
ATOM 621 O O . ARG A 1 83 ? 9.797 0.948 -16.142 1.00 86.94 83 ARG A O 1
ATOM 628 N N . ASN A 1 84 ? 9.750 1.576 -18.300 1.00 89.38 84 ASN A N 1
ATOM 629 C CA . ASN A 1 84 ? 8.590 2.457 -18.157 1.00 89.38 84 ASN A CA 1
ATOM 630 C C . ASN A 1 84 ? 7.335 1.688 -17.744 1.00 89.38 84 ASN A C 1
ATOM 632 O O . ASN A 1 84 ? 6.633 2.133 -16.845 1.00 89.38 84 ASN A O 1
ATOM 636 N N . LYS A 1 85 ? 7.079 0.506 -18.321 1.00 86.12 85 LYS A N 1
ATOM 637 C CA . LYS A 1 85 ? 5.943 -0.338 -17.919 1.00 86.12 85 LYS A CA 1
ATOM 638 C C . LYS A 1 85 ? 5.996 -0.703 -16.437 1.00 86.12 85 LYS A C 1
ATOM 640 O O . LYS A 1 85 ? 4.970 -0.616 -15.770 1.00 86.12 85 LYS A O 1
ATOM 645 N N . LYS A 1 86 ? 7.173 -1.080 -15.921 1.00 82.81 86 LYS A N 1
ATOM 646 C CA . LYS A 1 86 ? 7.353 -1.364 -14.487 1.00 82.81 86 LYS A CA 1
ATOM 647 C C . LYS A 1 86 ? 7.046 -0.128 -13.633 1.00 82.81 86 LYS A C 1
ATOM 649 O O . LYS A 1 86 ? 6.254 -0.215 -12.700 1.00 82.81 86 LYS A O 1
ATOM 654 N N . GLY A 1 87 ? 7.585 1.035 -14.005 1.00 86.50 87 GLY A N 1
ATOM 655 C CA . GLY A 1 87 ? 7.301 2.299 -13.313 1.00 86.50 87 GLY A CA 1
ATOM 656 C C . GLY A 1 87 ? 5.828 2.724 -13.373 1.00 86.50 87 GLY A C 1
ATOM 657 O O . GLY A 1 87 ? 5.288 3.240 -12.396 1.00 86.50 87 GLY A O 1
ATOM 658 N N . ASP A 1 88 ? 5.147 2.467 -14.490 1.00 89.06 88 ASP A N 1
ATOM 659 C CA . ASP A 1 88 ? 3.727 2.779 -14.664 1.00 89.06 88 ASP A CA 1
ATOM 660 C C . ASP A 1 88 ? 2.827 1.936 -13.756 1.00 89.06 88 ASP A C 1
ATOM 662 O O . ASP A 1 88 ? 1.814 2.447 -13.274 1.00 89.06 88 ASP A O 1
ATOM 666 N N . VAL A 1 89 ? 3.173 0.668 -13.500 1.00 85.06 89 VAL A N 1
ATOM 667 C CA . VAL A 1 89 ? 2.433 -0.185 -12.552 1.00 85.06 89 VAL A CA 1
ATOM 668 C C . VAL A 1 89 ? 2.481 0.419 -11.152 1.00 85.06 89 VAL A C 1
ATOM 670 O O . VAL A 1 89 ? 1.424 0.622 -10.554 1.00 85.06 89 VAL A O 1
ATOM 673 N N . VAL A 1 90 ? 3.674 0.789 -10.676 1.00 88.69 90 VAL A N 1
ATOM 674 C CA . VAL A 1 90 ? 3.861 1.424 -9.360 1.00 88.69 90 VAL A CA 1
ATOM 675 C C . VAL A 1 90 ? 3.105 2.750 -9.288 1.00 88.69 90 VAL A C 1
ATOM 677 O O . VAL A 1 90 ? 2.300 2.951 -8.387 1.00 88.69 90 VAL A O 1
ATOM 680 N N . ARG A 1 91 ? 3.236 3.621 -10.296 1.00 91.69 91 ARG A N 1
ATOM 681 C CA . ARG A 1 91 ? 2.547 4.925 -10.316 1.00 91.69 91 ARG A CA 1
ATOM 682 C C . ARG A 1 91 ? 1.016 4.799 -10.318 1.00 91.69 91 ARG A C 1
ATOM 684 O O . ARG A 1 91 ? 0.312 5.594 -9.688 1.00 91.69 91 ARG A O 1
ATOM 691 N N . ARG A 1 92 ? 0.472 3.821 -11.051 1.00 90.75 92 ARG A N 1
ATOM 692 C CA . ARG A 1 92 ? -0.974 3.530 -11.049 1.00 90.75 92 ARG A CA 1
ATOM 693 C C . ARG A 1 92 ? -1.419 2.992 -9.697 1.00 90.75 92 ARG A C 1
ATOM 695 O O . ARG A 1 92 ? -2.497 3.363 -9.230 1.00 90.75 92 ARG A O 1
ATOM 702 N N . PHE A 1 93 ? -0.600 2.139 -9.088 1.00 94.50 93 PHE A N 1
ATOM 703 C CA . PHE A 1 93 ? -0.844 1.639 -7.748 1.00 94.50 93 PHE A CA 1
ATOM 704 C C . PHE A 1 93 ? -0.853 2.779 -6.727 1.00 94.50 93 PHE A C 1
ATOM 706 O O . PHE A 1 93 ? -1.846 2.895 -6.020 1.00 94.50 93 PHE A O 1
ATOM 713 N N . ASP A 1 94 ? 0.140 3.676 -6.728 1.00 94.44 94 ASP A N 1
ATOM 714 C CA . ASP A 1 94 ? 0.202 4.856 -5.846 1.00 94.44 94 ASP A CA 1
ATOM 715 C C . ASP A 1 94 ? -1.086 5.672 -5.903 1.00 94.44 94 ASP A C 1
ATOM 717 O O . ASP A 1 94 ? -1.722 5.947 -4.887 1.00 94.44 94 ASP A O 1
ATOM 721 N N . SER A 1 95 ? -1.514 6.009 -7.121 1.00 94.88 95 SER A N 1
ATOM 722 C CA . SER A 1 95 ? -2.727 6.799 -7.337 1.00 94.88 95 SER A CA 1
ATOM 723 C C . SER A 1 95 ? -3.955 6.104 -6.740 1.00 94.88 95 SER A C 1
ATOM 725 O O . SER A 1 95 ? -4.779 6.731 -6.079 1.00 94.88 95 SER A O 1
ATOM 727 N N . LYS A 1 96 ? -4.080 4.786 -6.942 1.00 94.94 96 LYS A N 1
ATOM 728 C CA . LYS A 1 96 ? -5.175 3.992 -6.373 1.00 94.94 96 LYS A CA 1
ATOM 729 C C . LYS A 1 96 ? -5.066 3.879 -4.850 1.00 94.94 96 LYS A C 1
ATOM 731 O O . LYS A 1 96 ? -6.081 3.979 -4.172 1.00 94.94 96 LYS A O 1
ATOM 736 N N . PHE A 1 97 ? -3.864 3.679 -4.327 1.00 96.88 97 PHE A N 1
ATOM 737 C CA . PHE A 1 97 ? -3.575 3.516 -2.909 1.00 96.88 97 PHE A CA 1
ATOM 738 C C . PHE A 1 97 ? -3.969 4.760 -2.108 1.00 96.88 97 PHE A C 1
ATOM 740 O O . PHE A 1 97 ? -4.741 4.645 -1.157 1.00 96.88 97 PHE A O 1
ATOM 747 N N . PHE A 1 98 ? -3.545 5.951 -2.538 1.00 95.75 98 PHE A N 1
ATOM 748 C CA . PHE A 1 98 ? -3.915 7.194 -1.854 1.00 95.75 98 PHE A CA 1
ATOM 749 C C . PHE A 1 98 ? -5.415 7.492 -1.948 1.00 95.75 98 PHE A C 1
ATOM 751 O O . PHE A 1 98 ? -6.019 7.872 -0.948 1.00 95.75 98 PHE A O 1
ATOM 758 N N . ASN A 1 99 ? -6.054 7.204 -3.087 1.00 95.94 99 ASN A N 1
ATOM 759 C CA . ASN A 1 99 ? -7.511 7.316 -3.204 1.00 95.94 99 ASN A CA 1
ATOM 760 C C . ASN A 1 99 ? -8.253 6.381 -2.230 1.00 95.94 99 ASN A C 1
ATOM 762 O O . ASN A 1 99 ? -9.302 6.744 -1.698 1.00 95.94 99 ASN A O 1
ATOM 766 N N . LEU A 1 100 ? -7.726 5.176 -1.983 1.00 96.00 100 LEU A N 1
ATOM 767 C CA . LEU A 1 100 ? -8.308 4.248 -1.010 1.00 96.00 100 LEU A CA 1
ATOM 768 C C . LEU A 1 100 ? -8.103 4.722 0.433 1.00 96.00 100 LEU A C 1
ATOM 770 O O . LEU A 1 100 ? -9.032 4.599 1.228 1.00 96.00 100 LEU A O 1
ATOM 774 N N . ILE A 1 101 ? -6.942 5.300 0.760 1.00 96.25 101 ILE A N 1
ATOM 775 C CA . ILE A 1 101 ? -6.705 5.947 2.062 1.00 96.25 101 ILE A CA 1
ATOM 776 C C . ILE A 1 101 ? -7.708 7.082 2.283 1.00 96.25 101 ILE A C 1
ATOM 778 O O . ILE A 1 101 ? -8.282 7.208 3.363 1.00 96.25 101 ILE A O 1
ATOM 782 N N . ASP A 1 102 ? -7.962 7.907 1.273 1.00 95.38 102 ASP A N 1
ATOM 783 C CA . ASP A 1 102 ? -8.917 9.004 1.423 1.00 95.38 102 ASP A CA 1
ATOM 784 C C . ASP A 1 102 ? -10.355 8.488 1.558 1.00 95.38 102 ASP A C 1
ATOM 786 O O . ASP A 1 102 ? -11.097 8.956 2.423 1.00 95.38 102 ASP A O 1
ATOM 790 N N . SER A 1 103 ? -10.727 7.446 0.808 1.00 93.38 103 SER A N 1
ATOM 791 C CA . SER A 1 103 ? -12.008 6.755 1.004 1.00 93.38 103 SER A CA 1
ATOM 792 C C . SER A 1 103 ? -12.144 6.183 2.418 1.00 93.38 103 SER A C 1
ATOM 794 O O . SER A 1 103 ? -13.214 6.277 3.012 1.00 93.38 103 SER A O 1
ATOM 796 N N . GLN A 1 104 ? -11.073 5.612 2.971 1.00 95.38 104 GLN A N 1
ATOM 797 C CA . GLN A 1 104 ? -11.035 5.084 4.333 1.00 95.38 104 GLN A CA 1
ATOM 798 C C . GLN A 1 104 ? -11.246 6.185 5.375 1.00 95.38 104 GLN A C 1
ATOM 800 O O . GLN A 1 104 ? -12.029 6.000 6.304 1.00 95.38 104 GLN A O 1
ATOM 805 N N . LYS A 1 105 ? -10.591 7.342 5.215 1.00 95.38 105 LYS A N 1
ATOM 806 C CA . LYS A 1 105 ? -10.785 8.498 6.105 1.00 95.38 105 LYS A CA 1
ATOM 807 C C . LYS A 1 105 ? -12.232 8.978 6.093 1.00 95.38 105 LYS A C 1
ATOM 809 O O . LYS A 1 105 ? -12.775 9.285 7.149 1.00 95.38 105 LYS A O 1
ATOM 814 N N . VAL A 1 106 ? -12.870 9.005 4.921 1.00 94.19 106 VAL A N 1
ATOM 815 C CA . VAL A 1 106 ? -14.295 9.353 4.797 1.00 94.19 106 VAL A CA 1
ATOM 816 C C . VAL A 1 106 ? -15.178 8.315 5.494 1.00 94.19 106 VAL A C 1
ATOM 818 O O . VAL A 1 106 ? -16.069 8.696 6.249 1.00 94.19 106 VAL A O 1
ATOM 821 N N . SER A 1 107 ? -14.918 7.016 5.308 1.00 92.69 107 SER A N 1
ATOM 822 C CA . SER A 1 107 ? -15.633 5.956 6.035 1.00 92.69 107 SER A CA 1
ATOM 823 C C . SER A 1 107 ? -15.482 6.101 7.550 1.00 92.69 107 SER A C 1
ATOM 825 O O . SER A 1 107 ? -16.469 6.006 8.270 1.00 92.69 107 SER A O 1
ATOM 827 N N . PHE A 1 108 ? -14.279 6.405 8.040 1.00 95.62 108 PHE A N 1
ATOM 828 C CA . PHE A 1 108 ? -14.032 6.623 9.465 1.00 95.62 108 PHE A CA 1
ATOM 829 C C . PHE A 1 108 ? -14.731 7.877 10.015 1.00 95.62 108 PHE A C 1
ATOM 831 O O . PHE A 1 108 ? -15.254 7.860 11.130 1.00 95.62 108 PHE A O 1
ATOM 838 N N . ALA A 1 109 ? -14.786 8.961 9.240 1.00 94.19 109 ALA A N 1
ATOM 839 C CA . ALA A 1 109 ? -15.486 10.185 9.634 1.00 94.19 109 ALA A CA 1
ATOM 840 C C . ALA A 1 109 ? -17.005 9.981 9.788 1.00 94.19 109 ALA A C 1
ATOM 842 O O . ALA A 1 109 ? -17.642 10.667 10.584 1.00 94.19 109 ALA A O 1
ATOM 843 N N . ASN A 1 110 ? -17.573 9.029 9.045 1.00 92.94 110 ASN A N 1
ATOM 844 C CA . ASN A 1 110 ? -18.993 8.684 9.106 1.00 92.94 110 ASN A CA 1
ATOM 845 C C . ASN A 1 110 ? -19.304 7.528 10.066 1.00 92.94 110 ASN A C 1
ATOM 847 O O . ASN A 1 110 ? -20.474 7.272 10.318 1.00 92.94 110 ASN A O 1
ATOM 851 N N . PHE A 1 111 ? -18.283 6.849 10.595 1.00 95.38 111 PHE A N 1
ATOM 852 C CA . PHE A 1 111 ? -18.446 5.729 11.514 1.00 95.38 111 PHE A CA 1
ATOM 853 C C . PHE A 1 111 ? -19.140 6.164 12.807 1.00 95.38 111 PHE A C 1
ATOM 855 O O . PHE A 1 111 ? -18.757 7.166 13.425 1.00 95.38 111 PHE A O 1
ATOM 862 N N . SER A 1 112 ? -20.110 5.371 13.246 1.00 94.44 112 SER A N 1
ATOM 863 C CA . SER A 1 112 ? -20.797 5.534 14.520 1.00 94.44 112 SER A CA 1
ATOM 864 C C . SER A 1 112 ? -21.056 4.191 15.182 1.00 94.44 112 SER A C 1
ATOM 866 O O . SER A 1 112 ? -21.006 3.162 14.526 1.00 94.44 112 SER A O 1
ATOM 868 N N . LEU A 1 113 ? -21.294 4.217 16.490 1.00 93.69 113 LEU A N 1
ATOM 869 C CA . LEU A 1 113 ? -21.778 3.067 17.243 1.00 93.69 113 LEU A CA 1
ATOM 870 C C . LEU A 1 113 ? -22.868 3.515 18.204 1.00 93.69 113 LEU A C 1
ATOM 872 O O . LEU A 1 113 ? -22.714 4.534 18.890 1.00 93.69 113 LEU A O 1
ATOM 876 N N . ASP A 1 114 ? -23.908 2.698 18.282 1.00 91.00 114 ASP A N 1
ATOM 877 C CA . ASP A 1 114 ? -25.045 2.890 19.165 1.00 91.00 114 ASP A CA 1
ATOM 878 C C . ASP A 1 114 ? -24.878 2.054 20.433 1.00 91.00 114 ASP A C 1
ATOM 880 O O . ASP A 1 114 ? -24.666 0.840 20.397 1.00 91.00 114 ASP A O 1
ATOM 884 N N . PHE A 1 115 ? -24.979 2.713 21.585 1.00 87.94 115 PHE A N 1
ATOM 885 C CA . PHE A 1 115 ? -24.893 2.073 22.891 1.00 87.94 115 PHE A CA 1
ATOM 886 C C . PHE A 1 115 ? -26.244 2.170 23.591 1.00 87.94 115 PHE A C 1
ATOM 888 O O . PHE A 1 115 ? -26.804 3.254 23.752 1.00 87.94 115 PHE A O 1
ATOM 895 N N . THR A 1 116 ? -26.766 1.021 24.018 1.00 83.62 116 THR A N 1
ATOM 896 C CA . THR A 1 116 ? -27.984 0.936 24.829 1.00 83.62 116 THR A CA 1
ATOM 897 C C . THR A 1 116 ? -27.627 1.002 26.309 1.00 83.62 116 THR A C 1
ATOM 899 O O . THR A 1 116 ? -26.852 0.171 26.788 1.00 83.62 116 THR A O 1
ATOM 902 N N . PHE A 1 117 ? -28.219 1.953 27.030 1.00 76.19 117 PHE A N 1
ATOM 903 C CA . PHE A 1 117 ? -28.049 2.118 28.477 1.00 76.19 117 PHE A CA 1
ATOM 904 C C . PHE A 1 117 ? -29.261 1.587 29.251 1.00 76.19 117 PHE A C 1
ATOM 906 O O . PHE A 1 117 ? -30.348 1.434 28.694 1.00 76.19 117 PHE A O 1
ATOM 913 N N . ASP A 1 118 ? -29.079 1.339 30.552 1.00 69.75 118 ASP A N 1
ATOM 914 C CA . ASP A 1 118 ? -30.077 0.710 31.435 1.00 69.75 118 ASP A CA 1
ATOM 915 C C . ASP A 1 118 ? -31.421 1.465 31.515 1.00 69.75 118 ASP A C 1
ATOM 917 O O . ASP A 1 118 ? -32.451 0.865 31.817 1.00 69.75 118 ASP A O 1
ATOM 921 N N . GLU A 1 119 ? -31.449 2.761 31.186 1.00 69.62 119 GLU A N 1
ATOM 922 C CA . GLU A 1 119 ? -32.675 3.574 31.122 1.00 69.62 119 GLU A CA 1
ATOM 923 C C . GLU A 1 119 ? -33.451 3.430 29.792 1.00 69.62 119 GLU A C 1
ATOM 925 O O . GLU A 1 119 ? -34.459 4.102 29.578 1.00 69.62 119 GLU A O 1
ATOM 930 N N . GLY A 1 120 ? -33.003 2.558 28.879 1.00 72.00 120 GLY A N 1
ATOM 931 C CA . GLY A 1 120 ? -33.629 2.325 27.570 1.00 72.00 120 GLY A CA 1
ATOM 932 C C . GLY A 1 120 ? -33.299 3.380 26.508 1.00 72.00 120 GLY A C 1
ATOM 933 O O . GLY A 1 120 ? -33.822 3.313 25.396 1.00 72.00 120 GLY A O 1
ATOM 934 N N . GLY A 1 121 ? -32.432 4.344 26.829 1.00 81.62 121 GLY A N 1
ATOM 935 C CA . GLY A 1 121 ? -31.891 5.308 25.873 1.00 81.62 121 GLY A CA 1
ATOM 936 C C . GLY A 1 121 ? -30.810 4.690 24.983 1.00 81.62 121 GLY A C 1
ATOM 937 O O . GLY A 1 121 ? -29.989 3.897 25.450 1.00 81.62 121 GLY A O 1
ATOM 938 N N . ILE A 1 122 ? -30.808 5.077 23.706 1.00 84.75 122 ILE A N 1
ATOM 939 C CA . ILE A 1 122 ? -29.728 4.788 22.757 1.00 84.75 122 ILE A CA 1
ATOM 940 C C . ILE A 1 122 ? -28.899 6.063 22.605 1.00 84.75 122 ILE A C 1
ATOM 942 O O . ILE A 1 122 ? -29.445 7.111 22.257 1.00 84.75 122 ILE A O 1
ATOM 946 N N . GLU A 1 123 ? -27.596 5.982 22.871 1.00 90.25 123 GLU A N 1
ATOM 947 C CA . GLU A 1 123 ? -26.654 7.067 22.584 1.00 90.25 123 GLU A CA 1
ATOM 948 C C . GLU A 1 123 ? -25.727 6.664 21.436 1.00 90.25 123 GLU A C 1
ATOM 950 O O . GLU A 1 123 ? -25.072 5.620 21.488 1.00 90.25 123 GLU A O 1
ATOM 955 N N . THR A 1 124 ? -25.657 7.515 20.413 1.00 91.81 124 THR A N 1
ATOM 956 C CA . THR A 1 124 ? -24.786 7.325 19.251 1.00 91.81 124 THR A CA 1
ATOM 957 C C . THR A 1 124 ? -23.483 8.091 19.443 1.00 91.81 124 THR A C 1
ATOM 959 O O . THR A 1 124 ? -23.468 9.326 19.484 1.00 91.81 124 THR A O 1
ATOM 962 N N . PHE A 1 125 ? -22.361 7.379 19.469 1.00 93.75 125 PHE A N 1
ATOM 963 C CA . PHE A 1 125 ? -21.031 7.988 19.425 1.00 93.75 125 PHE A CA 1
ATOM 964 C C . PHE A 1 125 ? -20.451 7.902 18.015 1.00 93.75 125 PHE A C 1
ATOM 966 O O . PHE A 1 125 ? -20.764 6.983 17.267 1.00 93.75 125 PHE A O 1
ATOM 973 N N . LYS A 1 126 ? -19.571 8.843 17.647 1.00 95.25 126 LYS A N 1
ATOM 974 C CA . LYS A 1 126 ? -18.953 8.911 16.309 1.00 95.25 126 LYS A CA 1
ATOM 975 C C . LYS A 1 126 ? -17.435 8.754 16.338 1.00 95.25 126 LYS A C 1
ATOM 977 O O . LYS A 1 126 ? -16.788 9.167 17.306 1.00 95.25 126 LYS A O 1
ATOM 982 N N . SER A 1 127 ? -16.879 8.205 15.257 1.00 94.44 127 SER A N 1
ATOM 983 C CA . SER A 1 127 ? -15.443 8.106 14.950 1.00 94.44 127 SER A CA 1
ATOM 984 C C . SER A 1 127 ? -14.601 7.708 16.173 1.00 94.44 127 SER A C 1
ATOM 986 O O . SER A 1 127 ? -14.865 6.687 16.808 1.00 94.44 127 SER A O 1
ATOM 988 N N . SER A 1 128 ? -13.604 8.513 16.553 1.00 95.38 128 SER A N 1
ATOM 989 C CA . SER A 1 128 ? -12.715 8.233 17.685 1.00 95.38 128 SER A CA 1
ATOM 990 C C . SER A 1 128 ? -13.458 8.055 19.008 1.00 95.38 128 SER A C 1
ATOM 992 O O . SER A 1 128 ? -13.073 7.205 19.807 1.00 95.38 128 SER A O 1
ATOM 994 N N . LYS A 1 129 ? -14.538 8.815 19.243 1.00 96.06 129 LYS A N 1
ATOM 995 C CA . LYS A 1 129 ? -15.298 8.718 20.494 1.00 96.06 129 LYS A CA 1
ATOM 996 C C . LYS A 1 129 ? -16.066 7.401 20.582 1.00 96.06 129 LYS A C 1
ATOM 998 O O . LYS A 1 129 ? -16.090 6.822 21.659 1.00 96.06 129 LYS A O 1
ATOM 1003 N N . ALA A 1 130 ? -16.610 6.905 19.469 1.00 94.94 130 ALA A N 1
ATOM 1004 C CA . ALA A 1 130 ? -17.248 5.587 19.410 1.00 94.94 130 ALA A CA 1
ATOM 1005 C C . ALA A 1 130 ? -16.278 4.471 19.808 1.00 94.94 130 ALA A C 1
ATOM 1007 O O . ALA A 1 130 ? -16.610 3.610 20.618 1.00 94.94 130 ALA A O 1
ATOM 1008 N N . ILE A 1 131 ? -15.052 4.535 19.285 1.00 95.75 131 ILE A N 1
ATOM 1009 C CA . ILE A 1 131 ? -14.019 3.535 19.565 1.00 95.75 131 ILE A CA 1
ATOM 1010 C C . ILE A 1 131 ? -13.530 3.640 21.011 1.00 95.75 131 ILE A C 1
ATOM 1012 O O . ILE A 1 131 ? -13.377 2.619 21.670 1.00 95.75 131 ILE A O 1
ATOM 1016 N N . SER A 1 132 ? -13.335 4.851 21.539 1.00 95.56 132 SER A N 1
ATOM 1017 C CA . SER A 1 132 ? -12.993 5.026 22.954 1.00 95.56 132 SER A CA 1
ATOM 1018 C C . SER A 1 132 ? -14.088 4.506 23.887 1.00 95.56 132 SER A C 1
ATOM 1020 O O . SER A 1 132 ? -13.768 3.796 24.830 1.00 95.56 132 SER A O 1
ATOM 1022 N N . SER A 1 133 ? -15.366 4.778 23.600 1.00 94.38 133 SER A N 1
ATOM 1023 C CA . SER A 1 133 ? -16.475 4.224 24.387 1.00 94.38 133 SER A CA 1
ATOM 1024 C C . SER A 1 133 ? -16.517 2.693 24.307 1.00 94.38 133 SER A C 1
ATOM 1026 O O . SER A 1 133 ? -16.736 2.030 25.316 1.00 94.38 133 SER A O 1
ATOM 1028 N N . LEU A 1 134 ? -16.256 2.110 23.130 1.00 94.25 134 LEU A N 1
ATOM 1029 C CA . LEU A 1 134 ? -16.126 0.659 22.973 1.00 94.25 134 LEU A CA 1
ATOM 1030 C C . LEU A 1 134 ? -14.985 0.100 23.838 1.00 94.25 134 LEU A C 1
ATOM 1032 O O . LEU A 1 134 ? -15.182 -0.898 24.524 1.00 94.25 134 LEU A O 1
ATOM 1036 N N . GLU A 1 135 ? -13.809 0.731 23.823 1.00 94.25 135 GLU A N 1
ATOM 1037 C CA . GLU A 1 135 ? -12.654 0.339 24.645 1.00 94.25 135 GLU A CA 1
ATOM 1038 C C . GLU A 1 135 ? -12.964 0.400 26.145 1.00 94.25 135 GLU A C 1
ATOM 1040 O O . GLU A 1 135 ? -12.627 -0.540 26.869 1.00 94.25 135 GLU A O 1
ATOM 1045 N N . ASP A 1 136 ? -13.650 1.447 26.606 1.00 93.50 136 ASP A N 1
ATOM 1046 C CA . ASP A 1 136 ? -14.054 1.596 28.008 1.00 93.50 136 ASP A CA 1
ATOM 1047 C C . ASP A 1 136 ? -14.986 0.446 28.436 1.00 93.50 136 ASP A C 1
ATOM 1049 O O . ASP A 1 136 ? -14.779 -0.187 29.476 1.00 93.50 136 ASP A O 1
ATOM 1053 N N . VAL A 1 137 ? -15.975 0.109 27.598 1.00 91.38 137 VAL A N 1
ATOM 1054 C CA . VAL A 1 137 ? -16.894 -1.009 27.867 1.00 91.38 137 VAL A CA 1
ATOM 1055 C C . VAL A 1 137 ? -16.157 -2.347 27.827 1.00 91.38 137 VAL A C 1
ATOM 1057 O O . VAL A 1 137 ? -16.367 -3.180 28.707 1.00 91.38 137 VAL A O 1
ATOM 1060 N N . LEU A 1 138 ? -15.260 -2.568 26.864 1.00 92.81 138 LEU A N 1
ATOM 1061 C CA . LEU A 1 138 ? -14.456 -3.792 26.808 1.00 92.81 138 LEU A CA 1
ATOM 1062 C C . LEU A 1 138 ? -13.569 -3.940 28.050 1.00 92.81 138 LEU A C 1
ATOM 1064 O O . LEU A 1 138 ? -13.488 -5.037 28.596 1.00 92.81 138 LEU A O 1
ATOM 1068 N N . SER A 1 139 ? -12.958 -2.852 28.517 1.00 92.00 139 SER A N 1
ATOM 1069 C CA . SER A 1 139 ? -12.104 -2.844 29.712 1.00 92.00 139 SER A CA 1
ATOM 1070 C C . SER A 1 139 ? -12.898 -3.146 30.987 1.00 92.00 139 SER A C 1
ATOM 1072 O O . SER A 1 139 ? -12.389 -3.780 31.905 1.00 92.00 139 SER A O 1
ATOM 1074 N N . SER A 1 140 ? -14.182 -2.772 31.045 1.00 90.12 140 SER A N 1
ATOM 1075 C CA . SER A 1 140 ? -15.055 -3.109 32.183 1.00 90.12 140 SER A CA 1
ATOM 1076 C C . SER A 1 140 ? -15.303 -4.616 32.354 1.00 90.12 140 SER A C 1
ATOM 1078 O O . SER A 1 140 ? -15.694 -5.059 33.433 1.00 90.12 140 SER A O 1
ATOM 1080 N N . LEU A 1 141 ? -15.061 -5.408 31.303 1.00 89.06 141 LEU A N 1
ATOM 1081 C CA . LEU A 1 141 ? -15.177 -6.867 31.322 1.00 89.06 141 LEU A CA 1
ATOM 1082 C C . LEU A 1 141 ? -13.875 -7.556 31.758 1.00 89.06 141 LEU A C 1
ATOM 1084 O O . LEU A 1 141 ? -13.844 -8.785 31.875 1.00 89.06 141 LEU A O 1
ATOM 1088 N N . ASP A 1 142 ? -12.798 -6.797 31.970 1.00 88.69 142 ASP A N 1
ATOM 1089 C CA . ASP A 1 142 ? -11.526 -7.350 32.416 1.00 88.69 142 ASP A CA 1
ATOM 1090 C C . ASP A 1 142 ? -11.648 -7.954 33.817 1.00 88.69 142 ASP A C 1
ATOM 1092 O O . ASP A 1 142 ? -12.330 -7.441 34.702 1.00 88.69 142 ASP A O 1
ATOM 1096 N N . GLY A 1 143 ? -10.986 -9.093 34.016 1.00 84.44 143 GLY A N 1
ATOM 1097 C CA . GLY A 1 143 ? -11.041 -9.842 35.273 1.00 84.44 143 GLY A CA 1
ATOM 1098 C C . GLY A 1 143 ? -12.261 -10.757 35.432 1.00 84.44 143 GLY A C 1
ATOM 1099 O O . GLY A 1 143 ? -12.305 -11.514 36.400 1.00 84.44 143 GLY A O 1
ATOM 1100 N N . LEU A 1 144 ? -13.213 -10.754 34.492 1.00 87.31 144 LEU A N 1
ATOM 1101 C CA . LEU A 1 144 ? -14.291 -11.746 34.459 1.00 87.31 144 LEU A CA 1
ATOM 1102 C C . LEU A 1 144 ? -13.797 -13.099 33.921 1.00 87.31 144 LEU A C 1
ATOM 1104 O O . LEU A 1 144 ? -13.033 -13.168 32.952 1.00 87.31 144 LEU A O 1
ATOM 1108 N N . ASP A 1 145 ? -14.313 -14.194 34.482 1.00 85.81 145 ASP A N 1
ATOM 1109 C CA . ASP A 1 145 ? -14.154 -15.517 33.879 1.00 85.81 145 ASP A CA 1
ATOM 1110 C C . ASP A 1 145 ? -14.753 -15.510 32.467 1.00 85.81 145 ASP A C 1
ATOM 1112 O O . ASP A 1 145 ? -15.871 -15.049 32.251 1.00 85.81 145 ASP A O 1
ATOM 1116 N N . ASN A 1 146 ? -14.015 -16.031 31.484 1.00 87.62 146 ASN A N 1
ATOM 1117 C CA . ASN A 1 146 ? -14.390 -15.996 30.064 1.00 87.62 146 ASN A CA 1
ATOM 1118 C C . ASN A 1 146 ? -14.543 -14.586 29.453 1.00 87.62 146 ASN A C 1
ATOM 1120 O O . ASN A 1 146 ? -15.215 -14.450 28.427 1.00 87.62 146 ASN A O 1
ATOM 1124 N N . ALA A 1 147 ? -13.871 -13.559 29.995 1.00 88.25 147 ALA A N 1
ATOM 1125 C CA . ALA A 1 147 ? -13.876 -12.188 29.459 1.00 88.25 147 ALA A CA 1
ATOM 1126 C C . ALA A 1 147 ? -13.707 -12.121 27.930 1.00 88.25 147 ALA A C 1
ATOM 1128 O O . ALA A 1 147 ? -14.445 -11.411 27.253 1.00 88.25 147 ALA A O 1
ATOM 1129 N N . LYS A 1 148 ? -12.803 -12.927 27.352 1.00 88.56 148 LYS A N 1
ATOM 1130 C CA . LYS A 1 148 ? -12.584 -12.986 25.895 1.00 88.56 148 LYS A CA 1
ATOM 1131 C C . LYS A 1 148 ? -13.856 -13.309 25.100 1.00 88.56 148 LYS A C 1
ATOM 1133 O O . LYS A 1 148 ? -14.081 -12.701 24.055 1.00 88.56 148 LYS A O 1
ATOM 1138 N N . ASN A 1 149 ? -14.667 -14.257 25.571 1.00 90.00 149 ASN A N 1
ATOM 1139 C CA . ASN A 1 149 ? -15.903 -14.641 24.889 1.00 90.00 149 ASN A CA 1
ATOM 1140 C C . ASN A 1 149 ? -16.945 -13.525 25.007 1.00 90.00 149 ASN A C 1
ATOM 1142 O O . ASN A 1 149 ? -17.560 -13.170 24.008 1.00 90.00 149 ASN A O 1
ATOM 1146 N N . TYR A 1 150 ? -17.079 -12.915 26.189 1.00 90.81 150 TYR A N 1
ATOM 1147 C CA . TYR A 1 150 ? -17.984 -11.779 26.388 1.00 90.81 150 TYR A CA 1
ATOM 1148 C C . TYR A 1 150 ? -17.603 -10.568 25.532 1.00 90.81 150 TYR A C 1
ATOM 1150 O O . TYR A 1 150 ? -18.477 -9.978 24.904 1.00 90.81 150 TYR A O 1
ATOM 1158 N N . LYS A 1 151 ? -16.308 -10.241 25.433 1.00 93.62 151 LYS A N 1
ATOM 1159 C CA . LYS A 1 151 ? -15.797 -9.187 24.541 1.00 93.62 151 LYS A CA 1
ATOM 1160 C C . LYS A 1 151 ? -16.151 -9.469 23.073 1.00 93.62 151 LYS A C 1
ATOM 1162 O O . LYS A 1 151 ? -16.589 -8.566 22.366 1.00 93.62 151 LYS A O 1
ATOM 1167 N N . GLY A 1 152 ? -16.005 -10.717 22.621 1.00 91.75 152 GLY A N 1
ATOM 1168 C CA . GLY A 1 152 ? -16.376 -11.124 21.261 1.00 91.75 152 GLY A CA 1
ATOM 1169 C C . GLY A 1 152 ? -17.878 -11.003 20.976 1.00 91.75 152 GLY A C 1
ATOM 1170 O O . GLY A 1 152 ? -18.261 -10.456 19.943 1.00 91.75 152 GLY A O 1
ATOM 1171 N N . GLU A 1 153 ? -18.728 -11.459 21.900 1.00 91.19 153 GLU A N 1
ATOM 1172 C CA . GLU A 1 153 ? -20.189 -11.326 21.782 1.00 91.19 153 GLU A CA 1
ATOM 1173 C C . GLU A 1 153 ? -20.642 -9.860 21.843 1.00 91.19 153 GLU A C 1
ATOM 1175 O O . GLU A 1 153 ? -21.540 -9.465 21.103 1.00 91.19 153 GLU A O 1
ATOM 1180 N N . LEU A 1 154 ? -19.992 -9.026 22.662 1.00 91.06 154 LEU A N 1
ATOM 1181 C CA . LEU A 1 154 ? -20.269 -7.591 22.715 1.00 91.06 154 LEU A CA 1
ATOM 1182 C C . LEU A 1 154 ? -19.966 -6.911 21.377 1.00 91.06 154 LEU A C 1
ATOM 1184 O O . LEU A 1 154 ? -20.809 -6.172 20.879 1.00 91.06 154 LEU A O 1
ATOM 1188 N N . ILE A 1 155 ? -18.794 -7.174 20.787 1.00 92.75 155 ILE A N 1
ATOM 1189 C CA . ILE A 1 155 ? -18.434 -6.626 19.469 1.00 92.75 155 ILE A CA 1
ATOM 1190 C C . ILE A 1 155 ? -19.469 -7.046 18.430 1.00 92.75 155 ILE A C 1
ATOM 1192 O O . ILE A 1 155 ? -19.940 -6.212 17.671 1.00 92.75 155 ILE A O 1
ATOM 1196 N N . LYS A 1 156 ? -19.868 -8.321 18.437 1.00 91.06 156 LYS A N 1
ATOM 1197 C CA . LYS A 1 156 ? -20.886 -8.833 17.520 1.00 91.06 156 LYS A CA 1
ATOM 1198 C C . LYS A 1 156 ? -22.248 -8.158 17.716 1.00 91.06 156 LYS A C 1
ATOM 1200 O O . LYS A 1 156 ? -22.944 -7.939 16.738 1.00 91.06 156 LYS A O 1
ATOM 1205 N N . ARG A 1 157 ? -22.627 -7.834 18.956 1.00 89.12 157 ARG A N 1
ATOM 1206 C CA . ARG A 1 157 ? -23.879 -7.126 19.266 1.00 89.12 157 ARG A CA 1
ATOM 1207 C C . ARG A 1 157 ? -23.846 -5.662 18.832 1.00 89.12 157 ARG A C 1
ATOM 1209 O O . ARG A 1 157 ? -24.866 -5.141 18.411 1.00 89.12 157 ARG A O 1
ATOM 1216 N N . LEU A 1 158 ? -22.703 -4.997 18.991 1.00 89.25 158 LEU A N 1
ATOM 1217 C CA . LEU A 1 158 ? -22.521 -3.595 18.599 1.00 89.25 158 LEU A CA 1
ATOM 1218 C C . LEU A 1 158 ? -22.369 -3.417 17.082 1.00 89.25 158 LEU A C 1
ATOM 1220 O O . LEU A 1 158 ? -22.515 -2.307 16.590 1.00 89.25 158 LEU A O 1
ATOM 1224 N N . ASP A 1 159 ? -22.075 -4.494 16.358 1.00 91.62 159 ASP A N 1
ATOM 1225 C CA . ASP A 1 159 ? -21.917 -4.516 14.902 1.00 91.62 159 ASP A CA 1
ATOM 1226 C C . ASP A 1 159 ? -23.171 -5.035 14.174 1.00 91.62 159 ASP A C 1
ATOM 1228 O O . ASP A 1 159 ? -23.052 -5.647 13.117 1.00 91.62 159 ASP A O 1
ATOM 1232 N N . ASP A 1 160 ? -24.372 -4.847 14.738 1.00 84.06 160 ASP A N 1
ATOM 1233 C CA . ASP A 1 160 ? -25.626 -5.320 14.116 1.00 84.06 160 ASP A CA 1
ATOM 1234 C C . ASP A 1 160 ? -25.880 -4.650 12.749 1.00 84.06 160 ASP A C 1
ATOM 1236 O O . ASP A 1 160 ? -26.357 -5.293 11.817 1.00 84.06 160 ASP A O 1
ATOM 1240 N N . ASP A 1 161 ? -25.458 -3.388 12.602 1.00 85.50 161 ASP A N 1
ATOM 1241 C CA . ASP A 1 161 ? -25.538 -2.604 11.361 1.00 85.50 161 ASP A CA 1
ATOM 1242 C C . ASP A 1 161 ? -24.276 -2.711 10.469 1.00 85.50 161 ASP A C 1
ATOM 1244 O O . ASP A 1 161 ? -24.102 -1.934 9.529 1.00 85.50 161 ASP A O 1
ATOM 1248 N N . ASP A 1 162 ? -23.376 -3.669 10.733 1.00 89.62 162 ASP A N 1
ATOM 1249 C CA . ASP A 1 162 ? -22.115 -3.891 9.997 1.00 89.62 162 ASP A CA 1
ATOM 1250 C C . ASP A 1 162 ? -21.139 -2.684 9.988 1.00 89.62 162 ASP A C 1
ATOM 1252 O O . ASP A 1 162 ? -20.223 -2.621 9.153 1.00 89.62 162 ASP A O 1
ATOM 1256 N N . ASP A 1 163 ? -21.289 -1.711 10.889 1.00 91.44 163 ASP A N 1
ATOM 1257 C CA . ASP A 1 163 ? -20.448 -0.508 10.946 1.00 91.44 163 ASP A CA 1
ATOM 1258 C C . ASP A 1 163 ? -18.975 -0.828 11.265 1.00 91.44 163 ASP A C 1
ATOM 1260 O O . ASP A 1 163 ? -18.050 -0.324 10.607 1.00 91.44 163 ASP A O 1
ATOM 1264 N N . ILE A 1 164 ? -18.726 -1.707 12.243 1.00 93.50 164 ILE A N 1
ATOM 1265 C CA . ILE A 1 164 ? -17.379 -2.167 12.613 1.00 93.50 164 ILE A CA 1
ATOM 1266 C C . ILE A 1 164 ? -16.813 -3.006 11.474 1.00 93.50 164 ILE A C 1
ATOM 1268 O O . ILE A 1 164 ? -15.675 -2.776 11.039 1.00 93.50 164 ILE A O 1
ATOM 1272 N N . PHE A 1 165 ? -17.592 -3.963 10.963 1.00 92.25 165 PHE A N 1
ATOM 1273 C CA . PHE A 1 165 ? -17.152 -4.811 9.861 1.00 92.25 165 PHE A CA 1
ATOM 1274 C C . PHE A 1 165 ? -16.771 -3.983 8.631 1.00 92.25 165 PHE A C 1
ATOM 1276 O O . PHE A 1 165 ? -15.705 -4.207 8.047 1.00 92.25 165 PHE A O 1
ATOM 1283 N N . SER A 1 166 ? -17.597 -3.008 8.256 1.00 92.00 166 SER A N 1
ATOM 1284 C CA . SER A 1 166 ? -17.373 -2.131 7.107 1.00 92.00 166 SER A CA 1
ATOM 1285 C C . SER A 1 166 ? -16.077 -1.344 7.248 1.00 92.00 166 SER A C 1
ATOM 1287 O O . SER A 1 166 ? -15.261 -1.330 6.320 1.00 92.00 166 SER A O 1
ATOM 1289 N N . LEU A 1 167 ? -15.826 -0.761 8.422 1.00 92.50 167 LEU A N 1
ATOM 1290 C CA . LEU A 1 167 ? -14.619 0.020 8.673 1.00 92.50 167 LEU A CA 1
ATOM 1291 C C . LEU A 1 167 ? -13.348 -0.850 8.640 1.00 92.50 167 LEU A C 1
ATOM 1293 O O . LEU A 1 167 ? -12.375 -0.513 7.957 1.00 92.50 167 LEU A O 1
ATOM 1297 N N . VAL A 1 168 ? -13.367 -2.013 9.297 1.00 93.00 168 VAL A N 1
ATOM 1298 C CA . VAL A 1 168 ? -12.240 -2.967 9.296 1.00 93.00 168 VAL A CA 1
ATOM 1299 C C . VAL A 1 168 ? -11.999 -3.538 7.898 1.00 93.00 168 VAL A C 1
ATOM 1301 O O . VAL A 1 168 ? -10.852 -3.744 7.484 1.00 93.00 168 VAL A O 1
ATOM 1304 N N . ARG A 1 169 ? -13.068 -3.783 7.134 1.00 92.69 169 ARG A N 1
ATOM 1305 C CA . ARG A 1 169 ? -12.991 -4.301 5.766 1.00 92.69 169 ARG A CA 1
ATOM 1306 C C . ARG A 1 169 ? -12.242 -3.350 4.845 1.00 92.69 169 ARG A C 1
ATOM 1308 O O . ARG A 1 169 ? -11.454 -3.843 4.040 1.00 92.69 169 ARG A O 1
ATOM 1315 N N . VAL A 1 170 ? -12.460 -2.037 4.940 1.00 92.69 170 VAL A N 1
ATOM 1316 C CA . VAL A 1 170 ? -11.762 -1.067 4.076 1.00 92.69 170 VAL A CA 1
ATOM 1317 C C . VAL A 1 170 ? -10.251 -1.184 4.257 1.00 92.69 170 VAL A C 1
ATOM 1319 O O . VAL A 1 170 ? -9.539 -1.365 3.272 1.00 92.69 170 VAL A O 1
ATOM 1322 N N . PHE A 1 171 ? -9.758 -1.190 5.497 1.00 94.88 171 PHE A N 1
ATOM 1323 C CA . PHE A 1 171 ? -8.323 -1.343 5.750 1.00 94.88 171 PHE A CA 1
ATOM 1324 C C . PHE A 1 171 ? -7.783 -2.690 5.269 1.00 94.88 171 PHE A C 1
ATOM 1326 O O . PHE A 1 171 ? -6.774 -2.748 4.566 1.00 94.88 171 PHE A O 1
ATOM 1333 N N . TYR A 1 172 ? -8.481 -3.779 5.600 1.00 94.31 172 TYR A N 1
ATOM 1334 C CA . TYR A 1 172 ? -8.124 -5.121 5.144 1.00 94.31 172 TYR A CA 1
ATOM 1335 C C . TYR A 1 172 ? -7.993 -5.192 3.615 1.00 94.31 172 TYR A C 1
ATOM 1337 O O . TYR A 1 172 ? -7.037 -5.779 3.108 1.00 94.31 172 TYR A O 1
ATOM 1345 N N . VAL A 1 173 ? -8.929 -4.588 2.877 1.00 95.19 173 VAL A N 1
ATOM 1346 C CA . VAL A 1 173 ? -8.903 -4.565 1.410 1.00 95.19 173 VAL A CA 1
ATOM 1347 C C . VAL A 1 173 ? -7.668 -3.831 0.899 1.00 95.19 173 VAL A C 1
ATOM 1349 O O . VAL A 1 173 ? -7.079 -4.291 -0.076 1.00 95.19 173 VAL A O 1
ATOM 1352 N N . ILE A 1 174 ? -7.239 -2.747 1.552 1.00 96.50 174 ILE A N 1
ATOM 1353 C CA . ILE A 1 174 ? -6.015 -2.035 1.164 1.00 96.50 174 ILE A CA 1
ATOM 1354 C C . ILE A 1 174 ? -4.786 -2.915 1.409 1.00 96.50 174 ILE A C 1
ATOM 1356 O O . ILE A 1 174 ? -3.975 -3.072 0.500 1.00 96.50 174 ILE A O 1
ATOM 1360 N N . VAL A 1 175 ? -4.674 -3.562 2.576 1.00 96.50 175 VAL A N 1
ATOM 1361 C CA . VAL A 1 175 ? -3.569 -4.501 2.862 1.00 96.50 175 VAL A CA 1
ATOM 1362 C C . VAL A 1 175 ? -3.535 -5.633 1.840 1.00 96.50 175 VAL A C 1
ATOM 1364 O O . VAL A 1 175 ? -2.482 -5.947 1.290 1.00 96.50 175 VAL A O 1
ATOM 1367 N N . LYS A 1 176 ? -4.690 -6.229 1.536 1.00 95.38 176 LYS A N 1
ATOM 1368 C CA . LYS A 1 176 ? -4.782 -7.277 0.519 1.00 95.38 176 LYS A CA 1
ATOM 1369 C C . LYS A 1 176 ? -4.364 -6.766 -0.860 1.00 95.38 176 LYS A C 1
ATOM 1371 O O . LYS A 1 176 ? -3.607 -7.443 -1.539 1.00 95.38 176 LYS A O 1
ATOM 1376 N N . LEU A 1 177 ? -4.802 -5.570 -1.249 1.00 95.25 177 LEU A N 1
ATOM 1377 C CA . LEU A 1 177 ? -4.440 -4.959 -2.527 1.00 95.25 177 LEU A CA 1
ATOM 1378 C C . LEU A 1 177 ? -2.927 -4.715 -2.640 1.00 95.25 177 LEU A C 1
ATOM 1380 O O . LEU A 1 177 ? -2.373 -4.922 -3.714 1.00 95.25 177 LEU A O 1
ATOM 1384 N N . ILE A 1 178 ? -2.263 -4.311 -1.553 1.00 95.50 178 ILE A N 1
ATOM 1385 C CA . ILE A 1 178 ? -0.799 -4.189 -1.500 1.00 95.50 178 ILE A CA 1
ATOM 1386 C C . ILE A 1 178 ? -0.146 -5.553 -1.765 1.00 95.50 178 ILE A C 1
ATOM 1388 O O . ILE A 1 178 ? 0.726 -5.655 -2.626 1.00 95.50 178 ILE A O 1
ATOM 1392 N N . CYS A 1 179 ? -0.589 -6.608 -1.073 1.00 92.81 179 CYS A N 1
ATOM 1393 C CA . CYS A 1 179 ? -0.046 -7.957 -1.259 1.00 92.81 179 CYS A CA 1
ATOM 1394 C C . CYS A 1 179 ? -0.305 -8.520 -2.665 1.00 92.81 179 CYS A C 1
ATOM 1396 O O . CYS A 1 179 ? 0.566 -9.176 -3.227 1.00 92.81 179 CYS A O 1
ATOM 1398 N N . ASP A 1 180 ? -1.478 -8.252 -3.239 1.00 92.00 180 ASP A N 1
ATOM 1399 C CA . ASP A 1 180 ? -1.844 -8.714 -4.581 1.00 92.00 180 ASP A CA 1
ATOM 1400 C C . ASP A 1 180 ? -1.070 -7.951 -5.678 1.00 92.00 180 ASP A C 1
ATOM 1402 O O . ASP A 1 180 ? -0.776 -8.514 -6.732 1.00 92.00 180 ASP A O 1
ATOM 1406 N N . ALA A 1 181 ? -0.744 -6.671 -5.453 1.00 91.06 181 ALA A N 1
ATOM 1407 C CA . ALA A 1 181 ? -0.009 -5.843 -6.411 1.00 91.06 181 ALA A CA 1
ATOM 1408 C C . ALA A 1 181 ? 1.494 -6.148 -6.454 1.00 91.06 181 ALA A C 1
ATOM 1410 O O . ALA A 1 181 ? 2.113 -5.978 -7.504 1.00 91.06 181 ALA A O 1
ATOM 1411 N N . PHE A 1 182 ? 2.060 -6.609 -5.337 1.00 91.44 182 PHE A N 1
ATOM 1412 C CA . PHE A 1 182 ? 3.484 -6.911 -5.192 1.00 91.44 182 PHE A CA 1
ATOM 1413 C C . PHE A 1 182 ? 3.663 -8.332 -4.635 1.00 91.44 182 PHE A C 1
ATOM 1415 O O . PHE A 1 182 ? 3.803 -8.492 -3.418 1.00 91.44 182 PHE A O 1
ATOM 1422 N N . PRO A 1 183 ? 3.625 -9.370 -5.493 1.00 86.38 183 PRO A N 1
ATOM 1423 C CA . PRO A 1 183 ? 3.754 -10.766 -5.079 1.00 86.38 183 PRO A CA 1
ATOM 1424 C C . PRO A 1 183 ? 5.054 -11.066 -4.321 1.00 86.38 183 PRO A C 1
ATOM 1426 O O . PRO A 1 183 ? 6.012 -10.301 -4.348 1.00 86.38 183 PRO A O 1
ATOM 1429 N N . ASP A 1 184 ? 5.089 -12.197 -3.619 1.00 83.19 184 ASP A N 1
ATOM 1430 C CA . ASP A 1 184 ? 6.242 -12.633 -2.816 1.00 83.19 184 ASP A CA 1
ATOM 1431 C C . ASP A 1 184 ? 7.302 -13.362 -3.663 1.00 83.19 184 ASP A C 1
ATOM 1433 O O . ASP A 1 184 ? 7.717 -14.476 -3.349 1.00 83.19 184 ASP A O 1
ATOM 1437 N N . ASP A 1 185 ? 7.659 -12.775 -4.805 1.00 82.50 185 ASP A N 1
ATOM 1438 C CA . ASP A 1 185 ? 8.587 -13.336 -5.793 1.00 82.50 185 ASP A CA 1
ATOM 1439 C C . ASP A 1 185 ? 10.006 -12.758 -5.699 1.00 82.50 185 ASP A C 1
ATOM 1441 O O . ASP A 1 185 ? 10.955 -13.453 -6.064 1.00 82.50 185 ASP A O 1
ATOM 1445 N N . ASP A 1 186 ? 10.163 -11.532 -5.190 1.00 86.12 186 ASP A N 1
ATOM 1446 C CA . ASP A 1 186 ? 11.460 -10.863 -5.046 1.00 86.12 186 ASP A CA 1
ATOM 1447 C C . ASP A 1 186 ? 11.544 -9.951 -3.802 1.00 86.12 186 ASP A C 1
ATOM 1449 O O . ASP A 1 186 ? 10.541 -9.441 -3.287 1.00 86.12 186 ASP A O 1
ATOM 1453 N N . GLU A 1 187 ? 12.770 -9.717 -3.327 1.00 89.62 187 GLU A N 1
ATOM 1454 C CA . GLU A 1 187 ? 13.096 -8.889 -2.159 1.00 89.62 187 GLU A CA 1
ATOM 1455 C C . GLU A 1 187 ? 12.613 -7.439 -2.334 1.00 89.62 187 GLU A C 1
ATOM 1457 O O . GLU A 1 187 ? 12.125 -6.825 -1.381 1.00 89.62 187 GLU A O 1
ATOM 1462 N N . GLU A 1 188 ? 12.668 -6.903 -3.559 1.00 89.31 188 GLU A N 1
ATOM 1463 C CA . GLU A 1 188 ? 12.167 -5.559 -3.877 1.00 89.31 188 GLU A CA 1
ATOM 1464 C C . GLU A 1 188 ? 10.662 -5.434 -3.589 1.00 89.31 188 GLU A C 1
ATOM 1466 O O . GLU A 1 188 ? 10.228 -4.475 -2.944 1.00 89.31 188 GLU A O 1
ATOM 1471 N N . HIS A 1 189 ? 9.864 -6.427 -3.989 1.00 91.19 189 HIS A N 1
ATOM 1472 C CA . HIS A 1 189 ? 8.429 -6.443 -3.710 1.00 91.19 189 HIS A CA 1
ATOM 1473 C C . HIS A 1 189 ? 8.138 -6.589 -2.217 1.00 91.19 189 HIS A C 1
ATOM 1475 O O . HIS A 1 189 ? 7.271 -5.882 -1.702 1.00 91.19 189 HIS A O 1
ATOM 1481 N N . SER A 1 190 ? 8.882 -7.436 -1.498 1.00 91.00 190 SER A N 1
ATOM 1482 C CA . SER A 1 190 ? 8.737 -7.553 -0.041 1.00 91.00 190 SER A CA 1
ATOM 1483 C C . SER A 1 190 ? 8.987 -6.218 0.662 1.00 91.00 190 SER A C 1
ATOM 1485 O O . SER A 1 190 ? 8.230 -5.831 1.558 1.00 91.00 190 SER A O 1
ATOM 1487 N N . LYS A 1 191 ? 10.016 -5.480 0.233 1.00 92.00 191 LYS A N 1
ATOM 1488 C CA . LYS A 1 191 ? 10.322 -4.151 0.764 1.00 92.00 191 LYS A CA 1
ATOM 1489 C C . LYS A 1 191 ? 9.208 -3.148 0.455 1.00 92.00 191 LYS A C 1
ATOM 1491 O O . LYS A 1 191 ? 8.759 -2.452 1.365 1.00 92.00 191 LYS A O 1
ATOM 1496 N N . LEU A 1 192 ? 8.716 -3.118 -0.786 1.00 92.75 192 LEU A N 1
ATOM 1497 C CA . LEU A 1 192 ? 7.610 -2.244 -1.189 1.00 92.75 192 LEU A CA 1
ATOM 1498 C C . LEU A 1 192 ? 6.336 -2.529 -0.387 1.00 92.75 192 LEU A C 1
ATOM 1500 O O . LEU A 1 192 ? 5.721 -1.596 0.126 1.00 92.75 192 LEU A O 1
ATOM 1504 N N . ARG A 1 193 ? 5.953 -3.803 -0.207 1.00 94.56 193 ARG A N 1
ATOM 1505 C CA . ARG A 1 193 ? 4.788 -4.166 0.620 1.00 94.56 193 ARG A CA 1
ATOM 1506 C C . ARG A 1 193 ? 4.907 -3.589 2.024 1.00 94.56 193 ARG A C 1
ATOM 1508 O O . ARG A 1 193 ? 3.964 -2.962 2.507 1.00 94.56 193 ARG A O 1
ATOM 1515 N N . LYS A 1 194 ? 6.069 -3.761 2.656 1.00 95.12 194 LYS A N 1
ATOM 1516 C CA . LYS A 1 194 ? 6.343 -3.222 3.990 1.00 95.12 194 LYS A CA 1
ATOM 1517 C C . LYS A 1 194 ? 6.216 -1.696 4.016 1.00 95.12 194 LYS A C 1
ATOM 1519 O O . LYS A 1 194 ? 5.523 -1.170 4.882 1.00 95.12 194 LYS A O 1
ATOM 1524 N N . GLU A 1 195 ? 6.803 -0.988 3.052 1.00 95.25 195 GLU A N 1
ATOM 1525 C CA . GLU A 1 195 ? 6.714 0.478 2.940 1.00 95.25 195 GLU A CA 1
ATOM 1526 C C . GLU A 1 195 ? 5.265 0.976 2.788 1.00 95.25 195 GLU A C 1
ATOM 1528 O O . GLU A 1 195 ? 4.846 1.904 3.493 1.00 95.25 195 GLU A O 1
ATOM 1533 N N . TYR A 1 196 ? 4.463 0.337 1.930 1.00 97.38 196 TYR A N 1
ATOM 1534 C CA . TYR A 1 196 ? 3.051 0.691 1.757 1.00 97.38 196 TYR A CA 1
ATOM 1535 C C . TYR A 1 196 ? 2.206 0.368 2.987 1.00 97.38 196 TYR A C 1
ATOM 1537 O O . TYR A 1 196 ? 1.352 1.172 3.353 1.00 97.38 196 TYR A O 1
ATOM 1545 N N . ILE A 1 197 ? 2.431 -0.770 3.652 1.00 97.25 197 ILE A N 1
ATOM 1546 C CA . ILE A 1 197 ? 1.694 -1.124 4.873 1.00 97.25 197 ILE A CA 1
ATOM 1547 C C . ILE A 1 197 ? 2.047 -0.156 6.010 1.00 97.25 197 ILE A C 1
ATOM 1549 O O . ILE A 1 197 ? 1.143 0.318 6.696 1.00 97.25 197 ILE A O 1
ATOM 1553 N N . VAL A 1 198 ? 3.326 0.202 6.182 1.00 97.38 198 VAL A N 1
ATOM 1554 C CA . VAL A 1 198 ? 3.749 1.235 7.147 1.00 97.38 198 VAL A CA 1
ATOM 1555 C C . VAL A 1 198 ? 3.059 2.562 6.846 1.00 97.38 198 VAL A C 1
ATOM 1557 O O . VAL A 1 198 ? 2.529 3.207 7.748 1.00 97.38 198 VAL A O 1
ATOM 1560 N N . THR A 1 199 ? 3.017 2.955 5.573 1.00 97.50 199 THR A N 1
ATOM 1561 C CA . THR A 1 199 ? 2.347 4.186 5.144 1.00 97.50 199 THR A CA 1
ATOM 1562 C C . THR A 1 199 ? 0.851 4.119 5.434 1.00 97.50 199 THR A C 1
ATOM 1564 O O . THR A 1 199 ? 0.308 5.036 6.039 1.00 97.50 199 THR A O 1
ATOM 1567 N N . LEU A 1 200 ? 0.178 3.021 5.095 1.00 97.44 200 LEU A N 1
ATOM 1568 C CA . LEU A 1 200 ? -1.240 2.828 5.391 1.00 97.44 200 LEU A CA 1
ATOM 1569 C C . LEU A 1 200 ? -1.528 2.989 6.888 1.00 97.44 200 LEU A C 1
ATOM 1571 O O . LEU A 1 200 ? -2.440 3.727 7.255 1.00 97.44 200 LEU A O 1
ATOM 1575 N N . VAL A 1 201 ? -0.745 2.334 7.749 1.00 96.62 201 VAL A N 1
ATOM 1576 C CA . VAL A 1 201 ? -0.903 2.434 9.207 1.00 96.62 201 VAL A CA 1
ATOM 1577 C C . VAL A 1 201 ? -0.690 3.872 9.682 1.00 96.62 201 VAL A C 1
ATOM 1579 O O . VAL A 1 201 ? -1.523 4.387 10.419 1.00 96.62 201 VAL A O 1
ATOM 1582 N N . ASN A 1 202 ? 0.365 4.545 9.217 1.00 95.00 202 ASN A N 1
ATOM 1583 C CA . ASN A 1 202 ? 0.685 5.917 9.625 1.00 95.00 202 ASN A CA 1
ATOM 1584 C C . ASN A 1 202 ? -0.343 6.959 9.155 1.00 95.00 202 ASN A C 1
ATOM 1586 O O . ASN A 1 202 ? -0.504 7.993 9.799 1.00 95.00 202 ASN A O 1
ATOM 1590 N N . PHE A 1 203 ? -1.019 6.716 8.030 1.00 95.06 203 PHE A N 1
ATOM 1591 C CA . PHE A 1 203 ? -2.071 7.594 7.507 1.00 95.06 203 PHE A CA 1
ATOM 1592 C C . PHE A 1 203 ? -3.477 7.232 8.009 1.00 95.06 203 PHE A C 1
ATOM 1594 O O . PHE A 1 203 ? -4.420 7.993 7.770 1.00 95.06 203 PHE A O 1
ATOM 1601 N N . THR A 1 204 ? -3.627 6.093 8.688 1.00 95.00 204 THR A N 1
ATOM 1602 C CA . THR A 1 204 ? -4.879 5.679 9.329 1.00 95.00 204 THR A CA 1
ATOM 1603 C C . THR A 1 204 ? -5.015 6.372 10.684 1.00 95.00 204 THR A C 1
ATOM 1605 O O . THR A 1 204 ? -4.044 6.476 11.430 1.00 95.00 204 THR A O 1
ATOM 1608 N N . ASP A 1 205 ? -6.223 6.831 11.029 1.00 94.31 205 ASP A N 1
ATOM 1609 C CA . ASP A 1 205 ? -6.476 7.398 12.358 1.00 94.31 205 ASP A CA 1
ATOM 1610 C C . ASP A 1 205 ? -6.124 6.384 13.451 1.00 94.31 205 ASP A C 1
ATOM 1612 O O . ASP A 1 205 ? -6.501 5.212 13.369 1.00 94.31 205 ASP A O 1
ATOM 1616 N N . TYR A 1 206 ? -5.428 6.828 14.497 1.00 93.81 206 TYR A N 1
ATOM 1617 C CA . TYR A 1 206 ? -4.969 5.928 15.554 1.00 93.81 206 TYR A CA 1
ATOM 1618 C C . TYR A 1 206 ? -6.124 5.175 16.231 1.00 93.81 206 TYR A C 1
ATOM 1620 O O . TYR A 1 206 ? -5.992 3.994 16.543 1.00 93.81 206 TYR A O 1
ATOM 1628 N N . SER A 1 207 ? -7.285 5.813 16.388 1.00 95.12 207 SER A N 1
ATOM 1629 C CA . SER A 1 207 ? -8.481 5.166 16.940 1.00 95.12 207 SER A CA 1
ATOM 1630 C C . SER A 1 207 ? -8.936 4.029 16.030 1.00 95.12 207 SER A C 1
ATOM 1632 O O . SER A 1 207 ? -9.205 2.929 16.503 1.00 95.12 207 SER A O 1
ATOM 1634 N N . MET A 1 208 ? -8.948 4.255 14.713 1.00 95.06 208 MET A N 1
ATOM 1635 C CA . MET A 1 208 ? -9.248 3.203 13.743 1.00 95.06 208 MET A CA 1
ATOM 1636 C C . MET A 1 208 ? -8.221 2.065 13.820 1.00 95.06 208 MET A C 1
ATOM 1638 O O . MET A 1 208 ? -8.620 0.904 13.781 1.00 95.06 208 MET A O 1
ATOM 1642 N N . VAL A 1 209 ? -6.926 2.363 14.004 1.00 95.50 209 VAL A N 1
ATOM 1643 C CA . VAL A 1 209 ? -5.900 1.329 14.240 1.00 95.50 209 VAL A CA 1
ATOM 1644 C C . VAL A 1 209 ? -6.232 0.475 15.456 1.00 95.50 209 VAL A C 1
ATOM 1646 O O . VAL A 1 209 ? -6.229 -0.752 15.350 1.00 95.50 209 VAL A O 1
ATOM 1649 N N . ARG A 1 210 ? -6.598 1.088 16.583 1.00 94.94 210 ARG A N 1
ATOM 1650 C CA . ARG A 1 210 ? -7.007 0.347 17.784 1.00 94.94 210 ARG A CA 1
ATOM 1651 C C . ARG A 1 210 ? -8.232 -0.529 17.539 1.00 94.94 210 ARG A C 1
ATOM 1653 O O . ARG A 1 210 ? -8.197 -1.706 17.888 1.00 94.94 210 ARG A O 1
ATOM 1660 N N . LEU A 1 211 ? -9.259 -0.026 16.849 1.00 95.25 211 LEU A N 1
ATOM 1661 C CA . LEU A 1 211 ? -10.436 -0.828 16.487 1.00 95.25 211 LEU A CA 1
ATOM 1662 C C . LEU A 1 211 ? -10.071 -2.053 15.638 1.00 95.25 211 LEU A C 1
ATOM 1664 O O . LEU A 1 211 ? -10.599 -3.146 15.855 1.00 95.25 211 LEU A O 1
ATOM 1668 N N . MET A 1 212 ? -9.142 -1.916 14.692 1.00 94.94 212 MET A N 1
ATOM 1669 C CA . MET A 1 212 ? -8.661 -3.066 13.922 1.00 94.94 212 MET A CA 1
ATOM 1670 C C . MET A 1 212 ? -7.966 -4.097 14.806 1.00 94.94 212 MET A C 1
ATOM 1672 O O . MET A 1 212 ? -8.205 -5.290 14.658 1.00 94.94 212 MET A O 1
ATOM 1676 N N . LEU A 1 213 ? -7.138 -3.658 15.753 1.00 95.00 213 LEU A N 1
ATOM 1677 C CA . LEU A 1 213 ? -6.448 -4.556 16.680 1.00 95.00 213 LEU A CA 1
ATOM 1678 C C . LEU A 1 213 ? -7.440 -5.265 17.618 1.00 95.00 213 LEU A C 1
ATOM 1680 O O . LEU A 1 213 ? -7.353 -6.482 17.793 1.00 95.00 213 LEU A O 1
ATOM 1684 N N . ILE A 1 214 ? -8.447 -4.546 18.120 1.00 94.94 214 ILE A N 1
ATOM 1685 C CA . ILE A 1 214 ? -9.559 -5.096 18.910 1.00 94.94 214 ILE A CA 1
ATOM 1686 C C . ILE A 1 214 ? -10.309 -6.164 18.111 1.00 94.94 214 ILE A C 1
ATOM 1688 O O . ILE A 1 214 ? -10.503 -7.285 18.582 1.00 94.94 214 ILE A O 1
ATOM 1692 N N . THR A 1 215 ? -10.688 -5.866 16.871 1.00 94.31 215 THR A N 1
ATOM 1693 C CA . THR A 1 215 ? -11.424 -6.807 16.011 1.00 94.31 215 THR A CA 1
ATOM 1694 C C . THR A 1 215 ? -10.556 -7.957 15.506 1.00 94.31 215 THR A C 1
ATOM 1696 O O . THR A 1 215 ? -11.084 -9.028 15.211 1.00 94.31 215 THR A O 1
ATOM 1699 N N . MET A 1 216 ? -9.233 -7.803 15.445 1.00 93.88 216 MET A N 1
ATOM 1700 C CA . MET A 1 216 ? -8.292 -8.906 15.231 1.00 93.88 216 MET A CA 1
ATOM 1701 C C . MET A 1 216 ? -8.176 -9.821 16.451 1.00 93.88 216 MET A C 1
ATOM 1703 O O . MET A 1 216 ? -7.933 -11.018 16.290 1.00 93.88 216 MET A O 1
ATOM 1707 N N . ARG A 1 217 ? -8.315 -9.283 17.665 1.00 92.75 217 ARG A N 1
ATOM 1708 C CA . ARG A 1 217 ? -8.187 -10.040 18.917 1.00 92.75 217 ARG A CA 1
ATOM 1709 C C . ARG A 1 217 ? -9.476 -10.763 19.306 1.00 92.75 217 ARG A C 1
ATOM 1711 O O . ARG A 1 217 ? -9.433 -11.930 19.708 1.00 92.75 217 ARG A O 1
ATOM 1718 N N . TYR A 1 218 ? -10.594 -10.056 19.188 1.00 92.38 218 TYR A N 1
ATOM 1719 C CA . TYR A 1 218 ? -11.900 -10.444 19.719 1.00 92.38 218 TYR A CA 1
ATOM 1720 C C . TYR A 1 218 ? -12.959 -10.659 18.635 1.00 92.38 218 TYR A C 1
ATOM 1722 O O . TYR A 1 218 ? -13.901 -11.420 18.848 1.00 92.38 218 TYR A O 1
ATOM 1730 N N . GLY A 1 219 ? -12.803 -10.031 17.469 1.00 85.00 219 GLY A N 1
ATOM 1731 C CA . GLY A 1 219 ? -13.721 -10.193 16.344 1.00 85.00 219 GLY A CA 1
ATOM 1732 C C . GLY A 1 219 ? -13.503 -11.502 15.580 1.00 85.00 219 GLY A C 1
ATOM 1733 O O . GLY A 1 219 ? -12.414 -12.080 15.573 1.00 85.00 219 GLY A O 1
ATOM 1734 N N . ASN A 1 220 ? -14.546 -11.960 14.882 1.00 84.56 220 ASN A N 1
ATOM 1735 C CA . ASN A 1 220 ? -14.515 -13.190 14.079 1.00 84.56 220 ASN A CA 1
ATOM 1736 C C . ASN A 1 220 ? -14.806 -12.945 12.586 1.00 84.56 220 ASN A C 1
ATOM 1738 O O . ASN A 1 220 ? -15.469 -13.738 11.909 1.00 84.56 220 ASN A O 1
ATOM 1742 N N . TYR A 1 221 ? -14.285 -11.845 12.050 1.00 88.25 221 TYR A N 1
ATOM 1743 C CA . TYR A 1 221 ? -14.457 -11.484 10.646 1.00 88.25 221 TYR A CA 1
ATOM 1744 C C . TYR A 1 221 ? -13.405 -12.145 9.749 1.00 88.25 221 TYR A C 1
ATOM 1746 O O . TYR A 1 221 ? -12.289 -12.465 10.169 1.00 88.25 221 TYR A O 1
ATOM 1754 N N . ALA A 1 222 ? -13.736 -12.319 8.467 1.00 88.69 222 ALA A N 1
ATOM 1755 C CA . ALA A 1 222 ? -12.766 -12.783 7.474 1.00 88.69 222 ALA A CA 1
ATOM 1756 C C . ALA A 1 222 ? -11.578 -11.811 7.328 1.00 88.69 222 ALA A C 1
ATOM 1758 O O . ALA A 1 222 ? -10.441 -12.257 7.172 1.00 88.69 222 ALA A O 1
ATOM 1759 N N . SER A 1 223 ? -11.834 -10.503 7.448 1.00 90.50 223 SER A N 1
ATOM 1760 C CA . SER A 1 223 ? -10.822 -9.441 7.480 1.00 90.50 223 SER A CA 1
ATOM 1761 C C . SER A 1 223 ? -9.845 -9.628 8.645 1.00 90.50 223 SER A C 1
ATOM 1763 O O . SER A 1 223 ? -8.637 -9.696 8.423 1.00 90.50 223 SER A O 1
ATOM 1765 N N . SER A 1 224 ? -10.361 -9.828 9.862 1.00 89.81 224 SER A N 1
ATOM 1766 C CA . SER A 1 224 ? -9.565 -10.111 11.063 1.00 89.81 224 SER A CA 1
ATOM 1767 C C . SER A 1 224 ? -8.687 -11.350 10.901 1.00 89.81 224 SER A C 1
ATOM 1769 O O . SER A 1 224 ? -7.497 -11.319 11.214 1.00 89.81 224 SER A O 1
ATOM 1771 N N . ARG A 1 225 ? -9.245 -12.452 10.377 1.00 91.12 225 ARG A N 1
ATOM 1772 C CA . ARG A 1 225 ? -8.486 -13.693 10.141 1.00 91.12 225 ARG A CA 1
ATOM 1773 C C . ARG A 1 225 ? -7.364 -13.500 9.125 1.00 91.12 225 ARG A C 1
ATOM 1775 O O . ARG A 1 225 ? -6.274 -14.023 9.333 1.00 91.12 225 ARG A O 1
ATOM 1782 N N . TYR A 1 226 ? -7.609 -12.739 8.059 1.00 93.94 226 TYR A N 1
ATOM 1783 C CA . TYR A 1 226 ? -6.579 -12.440 7.068 1.00 93.94 226 TYR A CA 1
ATOM 1784 C C . TYR A 1 226 ? -5.447 -11.598 7.656 1.00 93.94 226 TYR A C 1
ATOM 1786 O O . TYR A 1 226 ? -4.285 -11.967 7.509 1.00 93.94 226 TYR A O 1
ATOM 1794 N N . LEU A 1 227 ? -5.768 -10.505 8.357 1.00 93.56 227 LEU A N 1
ATOM 1795 C CA . LEU A 1 227 ? -4.760 -9.641 8.982 1.00 93.56 227 LEU A CA 1
ATOM 1796 C C . LEU A 1 227 ? -3.928 -10.417 10.015 1.00 93.56 227 LEU A C 1
ATOM 1798 O O . LEU A 1 227 ? -2.704 -10.325 10.016 1.00 93.56 227 LEU A O 1
ATOM 1802 N N . ASN A 1 228 ? -4.566 -11.284 10.808 1.00 92.75 228 ASN A N 1
ATOM 1803 C CA . ASN A 1 228 ? -3.879 -12.200 11.725 1.00 92.75 228 ASN A CA 1
ATOM 1804 C C . ASN A 1 228 ? -2.999 -13.250 11.021 1.00 92.75 228 ASN A C 1
ATOM 1806 O O . ASN A 1 228 ? -2.122 -13.832 11.661 1.00 92.75 228 ASN A O 1
ATOM 1810 N N . GLY A 1 229 ? -3.230 -13.545 9.744 1.00 92.25 229 GLY A N 1
ATOM 1811 C CA . GLY A 1 229 ? -2.416 -14.467 8.948 1.00 92.25 229 GLY A CA 1
ATOM 1812 C C . GLY A 1 229 ? -1.316 -13.783 8.132 1.00 92.25 229 GLY A C 1
ATOM 1813 O O . GLY A 1 229 ? -0.403 -14.457 7.660 1.00 92.25 229 GLY A O 1
ATOM 1814 N N . ASN A 1 230 ? -1.385 -12.462 7.962 1.00 93.25 230 ASN A N 1
ATOM 1815 C CA . ASN A 1 230 ? -0.498 -11.715 7.080 1.00 93.25 230 ASN A CA 1
ATOM 1816 C C . ASN A 1 230 ? 0.859 -11.437 7.754 1.00 93.25 230 ASN A C 1
ATOM 1818 O O . ASN A 1 230 ? 0.928 -10.800 8.806 1.00 93.25 230 ASN A O 1
ATOM 1822 N N . LYS A 1 231 ? 1.945 -11.942 7.154 1.00 92.62 231 LYS A N 1
ATOM 1823 C CA . LYS A 1 231 ? 3.303 -11.830 7.709 1.00 92.62 231 LYS A CA 1
ATOM 1824 C C . LYS A 1 231 ? 3.822 -10.393 7.680 1.00 92.62 231 LYS A C 1
ATOM 1826 O O . LYS A 1 231 ? 4.303 -9.927 8.708 1.00 92.62 231 LYS A O 1
ATOM 1831 N N . ASP A 1 232 ? 3.660 -9.701 6.551 1.00 92.75 232 ASP A N 1
ATOM 1832 C CA . ASP A 1 232 ? 4.138 -8.325 6.371 1.00 92.75 232 ASP A CA 1
ATOM 1833 C C . ASP A 1 232 ? 3.462 -7.382 7.375 1.00 92.75 232 ASP A C 1
ATOM 1835 O O . ASP A 1 232 ? 4.118 -6.592 8.049 1.00 92.75 232 ASP A O 1
ATOM 1839 N N . PHE A 1 233 ? 2.145 -7.520 7.555 1.00 94.62 233 PHE A N 1
ATOM 1840 C CA . PHE A 1 233 ? 1.399 -6.729 8.528 1.00 94.62 233 PHE A CA 1
ATOM 1841 C C . PHE A 1 233 ? 1.856 -6.998 9.965 1.00 94.62 233 PHE A C 1
ATOM 1843 O O . PHE A 1 233 ? 2.058 -6.056 10.728 1.00 94.62 233 PHE A O 1
ATOM 1850 N N . LYS A 1 234 ? 2.088 -8.264 10.337 1.00 93.94 234 LYS A N 1
ATOM 1851 C CA . LYS A 1 234 ? 2.627 -8.609 11.663 1.00 93.94 234 LYS A CA 1
ATOM 1852 C C . LYS A 1 234 ? 4.023 -8.053 11.907 1.00 93.94 234 LYS A C 1
ATOM 1854 O O . LYS A 1 234 ? 4.344 -7.705 13.040 1.00 93.94 234 LYS A O 1
ATOM 1859 N N . GLU A 1 235 ? 4.864 -8.006 10.884 1.00 93.69 235 GLU A N 1
ATOM 1860 C CA . GLU A 1 235 ? 6.182 -7.389 10.990 1.00 93.69 235 GLU A CA 1
ATOM 1861 C C . GLU A 1 235 ? 6.054 -5.882 11.221 1.00 93.69 235 GLU A C 1
ATOM 1863 O O . GLU A 1 235 ? 6.628 -5.357 12.172 1.00 93.69 235 GLU A O 1
ATOM 1868 N N . VAL A 1 236 ? 5.198 -5.208 10.448 1.00 94.38 236 VAL A N 1
ATOM 1869 C CA . VAL A 1 236 ? 4.906 -3.781 10.639 1.00 94.38 236 VAL A CA 1
ATOM 1870 C C . VAL A 1 236 ? 4.327 -3.495 12.028 1.00 94.38 236 VAL A C 1
ATOM 1872 O O . VAL A 1 236 ? 4.711 -2.510 12.655 1.00 94.38 236 VAL A O 1
ATOM 1875 N N . MET A 1 237 ? 3.460 -4.362 12.561 1.00 93.94 237 MET A N 1
ATOM 1876 C CA . MET A 1 237 ? 2.947 -4.222 13.929 1.00 93.94 237 MET A CA 1
ATOM 1877 C C . MET A 1 237 ? 4.062 -4.229 14.982 1.00 93.94 237 MET A C 1
ATOM 1879 O O . MET A 1 237 ? 3.978 -3.482 15.957 1.00 93.94 237 MET A O 1
ATOM 1883 N N . LYS A 1 238 ? 5.098 -5.055 14.801 1.00 93.44 238 LYS A N 1
ATOM 1884 C CA . LYS A 1 238 ? 6.257 -5.088 15.705 1.00 93.44 238 LYS A CA 1
ATOM 1885 C C . LYS A 1 238 ? 7.100 -3.827 15.561 1.00 93.44 238 LYS A C 1
ATOM 1887 O O . LYS A 1 238 ? 7.425 -3.202 16.566 1.00 93.44 238 LYS A O 1
ATOM 1892 N N . ASP A 1 239 ? 7.392 -3.427 14.327 1.00 93.19 239 ASP A N 1
ATOM 1893 C CA . ASP A 1 239 ? 8.230 -2.260 14.037 1.00 93.19 239 ASP A CA 1
ATOM 1894 C C . ASP A 1 239 ? 7.612 -0.955 14.554 1.00 93.19 239 ASP A C 1
ATOM 1896 O O . ASP A 1 239 ? 8.313 -0.090 15.079 1.00 93.19 239 ASP A O 1
ATOM 1900 N N . LEU A 1 240 ? 6.286 -0.832 14.459 1.00 92.94 240 LEU A N 1
ATOM 1901 C CA . LEU A 1 240 ? 5.531 0.328 14.935 1.00 92.94 240 LEU A CA 1
ATOM 1902 C C . LEU A 1 240 ? 5.083 0.210 16.401 1.00 92.94 240 LEU A C 1
ATOM 1904 O O . LEU A 1 240 ? 4.335 1.064 16.871 1.00 92.94 240 LEU A O 1
ATOM 1908 N N . LYS A 1 241 ? 5.526 -0.825 17.135 1.00 92.44 241 LYS A N 1
ATOM 1909 C CA . LYS A 1 241 ? 5.158 -1.094 18.543 1.00 92.44 241 LYS A CA 1
ATOM 1910 C C . LYS A 1 241 ? 3.648 -1.215 18.795 1.00 92.44 241 LYS A C 1
ATOM 1912 O O . LYS A 1 241 ? 3.171 -1.031 19.910 1.00 92.44 241 LYS A O 1
ATOM 1917 N N . LEU A 1 242 ? 2.882 -1.568 17.766 1.00 92.38 242 LEU A N 1
ATOM 1918 C CA . LEU A 1 242 ? 1.452 -1.860 17.885 1.00 92.38 242 LEU A CA 1
ATOM 1919 C C . LEU A 1 242 ? 1.200 -3.217 18.546 1.00 92.38 242 LEU A C 1
ATOM 1921 O O . LEU A 1 242 ? 0.119 -3.450 19.085 1.00 92.38 242 LEU A O 1
ATOM 1925 N N . GLN A 1 243 ? 2.199 -4.102 18.511 1.00 90.81 243 GLN A N 1
ATOM 1926 C CA . GLN A 1 243 ? 2.155 -5.388 19.198 1.00 90.81 243 GLN A CA 1
ATOM 1927 C C . GLN A 1 243 ? 1.951 -5.215 20.714 1.00 90.81 243 GLN A C 1
ATOM 1929 O O . GLN A 1 243 ? 1.151 -5.944 21.289 1.00 90.81 243 GLN A O 1
ATOM 1934 N N . ASP A 1 244 ? 2.577 -4.206 21.332 1.00 91.12 244 ASP A N 1
ATOM 1935 C CA . ASP A 1 244 ? 2.449 -3.931 22.770 1.00 91.12 244 ASP A CA 1
ATOM 1936 C C . ASP A 1 244 ? 0.997 -3.603 23.151 1.00 91.12 244 ASP A C 1
ATOM 1938 O O . ASP A 1 244 ? 0.471 -4.120 24.134 1.00 91.12 244 ASP A O 1
ATOM 1942 N N . TYR A 1 245 ? 0.321 -2.788 22.331 1.00 90.94 245 TYR A N 1
ATOM 1943 C CA . TYR A 1 245 ? -1.103 -2.506 22.509 1.00 90.94 245 TYR A CA 1
ATOM 1944 C C . TYR A 1 245 ? -1.949 -3.765 22.288 1.00 90.94 245 TYR A C 1
ATOM 1946 O O . TYR A 1 245 ? -2.793 -4.082 23.121 1.00 90.94 245 TYR A O 1
ATOM 1954 N N . TYR A 1 246 ? -1.700 -4.508 21.204 1.00 90.75 246 TYR A N 1
ATOM 1955 C CA . TYR A 1 246 ? -2.438 -5.735 20.878 1.00 90.75 246 TYR A CA 1
ATOM 1956 C C . TYR A 1 246 ? -2.352 -6.802 21.981 1.00 90.75 246 TYR A C 1
ATOM 1958 O O . TYR A 1 246 ? -3.323 -7.518 22.215 1.00 90.75 246 TYR A O 1
ATOM 1966 N N . ASP A 1 247 ? -1.206 -6.906 22.653 1.00 88.56 247 ASP A N 1
ATOM 1967 C CA . ASP A 1 247 ? -0.997 -7.852 23.750 1.00 88.56 247 ASP A CA 1
ATOM 1968 C C . ASP A 1 247 ? -1.554 -7.338 25.091 1.00 88.56 247 ASP A C 1
ATOM 1970 O O . ASP A 1 247 ? -1.820 -8.144 25.983 1.00 88.56 247 ASP A O 1
ATOM 1974 N N . SER A 1 248 ? -1.751 -6.020 25.231 1.00 85.81 248 SER A N 1
ATOM 1975 C CA . SER A 1 248 ? -2.326 -5.395 26.433 1.00 85.81 248 SER A CA 1
ATOM 1976 C C . SER A 1 248 ? -3.852 -5.489 26.528 1.00 85.81 248 SER A C 1
ATOM 1978 O O . SER A 1 248 ? -4.385 -5.382 27.631 1.00 85.81 248 SER A O 1
ATOM 1980 N N . ILE A 1 249 ? -4.540 -5.676 25.394 1.00 84.44 249 ILE A N 1
ATOM 1981 C CA . ILE A 1 249 ? -6.008 -5.711 25.304 1.00 84.44 249 ILE A CA 1
ATOM 1982 C C . ILE A 1 249 ? -6.595 -7.103 25.472 1.00 84.44 249 ILE A C 1
ATOM 1984 O O . ILE A 1 249 ? -7.722 -7.153 26.018 1.00 84.44 249 ILE A O 1
#

Secondary structure (DSSP, 8-state):
--HHHHHHHHHHHHHHHHHHHHHIIIIIS-PPPP--HHHHHHHHHHHHHHHHHHHHHHHHHHHHHHHHHHHHHHHHHHHHHHHHHHHHHHHHHHHHHHHHHHHHHHHHHH-EEEEE-TTS-EEEEEHHHHHHHHHHHHHHTTTSTTHHHHHHHHHHHHTTTSHHHHHHHHHHHHHHHHHHHS-TTSHHHHHHHHHHHHHHHHHS-HHHHHHHHHHHHT---HHHHHHHH-HHHHHHHHHTTHHHHHHH-

Radius of gyration: 40.86 Å; chains: 1; bounding box: 84×42×115 Å